Protein AF-A0AAN9JIG4-F1 (afdb_monomer_lite)

Structure (mmCIF, N/CA/C/O backbone):
data_AF-A0AAN9JIG4-F1
#
_entry.id   AF-A0AAN9JIG4-F1
#
loop_
_atom_site.group_PDB
_atom_site.id
_atom_site.type_symbol
_atom_site.label_atom_id
_atom_site.label_alt_id
_atom_site.label_comp_id
_atom_site.label_asym_id
_atom_site.label_entity_id
_atom_site.label_seq_id
_atom_site.pdbx_PDB_ins_code
_atom_site.Cartn_x
_atom_site.Cartn_y
_atom_site.Cartn_z
_atom_site.occupancy
_atom_site.B_iso_or_equiv
_atom_site.auth_seq_id
_atom_site.auth_comp_id
_atom_site.auth_asym_id
_atom_site.auth_atom_id
_atom_site.pdbx_PDB_model_num
ATOM 1 N N . MET A 1 1 ? 39.160 8.123 -51.550 1.00 55.62 1 MET A N 1
ATOM 2 C CA . MET A 1 1 ? 38.112 9.051 -51.059 1.00 55.62 1 MET A CA 1
ATOM 3 C C . MET A 1 1 ? 36.842 8.320 -50.625 1.00 55.62 1 MET A C 1
ATOM 5 O O . MET A 1 1 ? 36.599 8.311 -49.428 1.00 55.62 1 MET A O 1
ATOM 9 N N . VAL A 1 2 ? 36.082 7.662 -51.518 1.00 60.16 2 VAL A N 1
ATOM 10 C CA . VAL A 1 2 ? 34.765 7.042 -51.202 1.00 60.16 2 VAL A CA 1
ATOM 11 C C . VAL A 1 2 ? 34.751 6.191 -49.918 1.00 60.16 2 VAL A C 1
ATOM 13 O O . VAL A 1 2 ? 33.929 6.437 -49.043 1.00 60.16 2 VAL A O 1
ATOM 16 N N . VAL A 1 3 ? 35.704 5.265 -49.747 1.00 62.19 3 VAL A N 1
ATOM 17 C CA . VAL A 1 3 ? 35.798 4.406 -48.543 1.00 62.19 3 VAL A CA 1
ATOM 18 C C . VAL A 1 3 ? 35.916 5.219 -47.245 1.00 62.19 3 VAL A C 1
ATOM 20 O O . VAL A 1 3 ? 35.289 4.887 -46.246 1.00 62.19 3 VAL A O 1
ATOM 23 N N . TRP A 1 4 ? 36.673 6.320 -47.258 1.00 56.00 4 TRP A N 1
ATOM 24 C CA . TRP A 1 4 ? 36.853 7.177 -46.081 1.00 56.00 4 TRP A CA 1
ATOM 25 C C . TRP A 1 4 ? 35.569 7.950 -45.754 1.00 56.00 4 TRP A C 1
ATOM 27 O O . TRP A 1 4 ? 35.191 8.056 -44.592 1.00 56.00 4 TRP A O 1
ATOM 37 N N . SER A 1 5 ? 34.839 8.393 -46.785 1.00 57.97 5 SER A N 1
ATOM 38 C CA . SER A 1 5 ? 33.501 8.974 -46.627 1.00 57.97 5 SER A CA 1
ATOM 39 C C . SER A 1 5 ? 32.514 7.966 -46.027 1.00 57.97 5 SER A C 1
ATOM 41 O O . SER A 1 5 ? 31.813 8.322 -45.088 1.00 57.97 5 SER A O 1
ATOM 43 N N . MET A 1 6 ? 32.514 6.704 -46.476 1.00 66.19 6 MET A N 1
ATOM 44 C CA . MET A 1 6 ? 31.672 5.646 -45.897 1.00 66.19 6 MET A CA 1
ATOM 45 C C . MET A 1 6 ? 32.004 5.352 -44.428 1.00 66.19 6 MET A C 1
ATOM 47 O O . MET A 1 6 ? 31.087 5.223 -43.621 1.00 66.19 6 MET A O 1
ATOM 51 N N . VAL A 1 7 ? 33.288 5.295 -44.051 1.00 72.00 7 VAL A N 1
ATOM 52 C CA . VAL A 1 7 ? 33.700 5.091 -42.648 1.00 72.00 7 VAL A CA 1
ATOM 53 C C . VAL A 1 7 ? 33.272 6.270 -41.770 1.00 72.00 7 VAL A C 1
ATOM 55 O O . VAL A 1 7 ? 32.680 6.052 -40.716 1.00 72.00 7 VAL A O 1
ATOM 58 N N . VAL A 1 8 ? 33.488 7.512 -42.216 1.00 73.31 8 VAL A N 1
ATOM 59 C CA . VAL A 1 8 ? 33.047 8.710 -41.481 1.00 73.31 8 VAL A CA 1
ATOM 60 C C . VAL A 1 8 ? 31.520 8.764 -41.375 1.00 73.31 8 VAL A C 1
ATOM 62 O O . VAL A 1 8 ? 30.999 9.038 -40.298 1.00 73.31 8 VAL A O 1
ATOM 65 N N . TRP A 1 9 ? 30.784 8.440 -42.442 1.00 63.25 9 TRP A N 1
ATOM 66 C CA . TRP A 1 9 ? 29.319 8.403 -42.414 1.00 63.25 9 TRP A CA 1
ATOM 67 C C . TRP A 1 9 ? 28.807 7.312 -41.466 1.00 63.25 9 TRP A C 1
ATOM 69 O O . TRP A 1 9 ? 27.922 7.574 -40.658 1.00 63.25 9 TRP A O 1
ATOM 79 N N . SER A 1 10 ? 29.431 6.128 -41.465 1.00 58.00 10 SER A N 1
ATOM 80 C CA . SER A 1 10 ? 29.138 5.063 -40.500 1.00 58.00 10 SER A CA 1
ATOM 81 C C . SER A 1 10 ? 29.430 5.492 -39.059 1.00 58.00 10 SER A C 1
ATOM 83 O O . SER A 1 10 ? 28.639 5.181 -38.175 1.00 58.00 10 SER A O 1
ATOM 85 N N . MET A 1 11 ? 30.522 6.220 -38.801 1.00 64.25 11 MET A N 1
ATOM 86 C CA . MET A 1 11 ? 30.838 6.752 -37.469 1.00 64.25 11 MET A CA 1
ATOM 87 C C . MET A 1 11 ? 29.851 7.838 -37.023 1.00 64.25 11 MET A C 1
ATOM 89 O O . MET A 1 11 ? 29.454 7.850 -35.861 1.00 64.25 11 MET A O 1
ATOM 93 N N . VAL A 1 12 ? 29.405 8.715 -37.928 1.00 63.88 12 VAL A N 1
ATOM 94 C CA . VAL A 1 12 ? 28.392 9.743 -37.631 1.00 63.88 12 VAL A CA 1
ATOM 95 C C . VAL A 1 12 ? 27.021 9.110 -37.382 1.00 63.88 12 VAL A C 1
ATOM 97 O O . VAL A 1 12 ? 26.368 9.463 -36.405 1.00 63.88 12 VAL A O 1
ATOM 100 N N . VAL A 1 13 ? 26.605 8.132 -38.192 1.00 61.34 13 VAL A N 1
ATOM 101 C CA . VAL A 1 13 ? 25.351 7.386 -37.985 1.00 61.34 13 VAL A CA 1
ATOM 102 C C . VAL A 1 13 ? 25.401 6.582 -36.684 1.00 61.34 13 VAL A C 1
ATOM 104 O O . VAL A 1 13 ? 24.440 6.610 -35.921 1.00 61.34 13 VAL A O 1
ATOM 107 N N . TRP A 1 14 ? 26.521 5.924 -36.369 1.00 50.44 14 TRP A N 1
ATOM 108 C CA . TRP A 1 14 ? 26.685 5.201 -35.104 1.00 50.44 14 TRP A CA 1
ATOM 109 C C . TRP A 1 14 ? 26.688 6.154 -33.901 1.00 50.44 14 TRP A C 1
ATOM 111 O O . TRP A 1 14 ? 26.009 5.887 -32.913 1.00 50.44 14 TRP A O 1
ATOM 121 N N . SER A 1 15 ? 27.342 7.315 -34.020 1.00 50.00 15 SER A N 1
ATOM 122 C CA . SER A 1 15 ? 27.287 8.393 -33.026 1.00 50.00 15 SER A CA 1
ATOM 123 C C . SER A 1 15 ? 25.858 8.906 -32.818 1.00 50.00 15 SER A C 1
ATOM 125 O O . SER A 1 15 ? 25.411 8.996 -31.681 1.00 50.00 15 SER A O 1
ATOM 127 N N . MET A 1 16 ? 25.087 9.150 -33.886 1.00 48.00 16 MET A N 1
ATOM 128 C CA . MET A 1 16 ? 23.681 9.572 -33.790 1.00 48.00 16 MET A CA 1
ATOM 129 C C . MET A 1 16 ? 22.761 8.483 -33.220 1.00 48.00 16 MET A C 1
ATOM 131 O O . MET A 1 16 ? 21.846 8.800 -32.463 1.00 48.00 16 MET A O 1
ATOM 135 N N . LEU A 1 17 ? 23.009 7.204 -33.518 1.00 54.38 17 LEU A N 1
ATOM 136 C CA . LEU A 1 17 ? 22.279 6.086 -32.914 1.00 54.38 17 LEU A CA 1
ATOM 137 C C . LEU A 1 17 ? 22.568 5.990 -31.410 1.00 54.38 17 LEU A C 1
ATOM 139 O O . LEU A 1 17 ? 21.625 5.941 -30.619 1.00 54.38 17 LEU A O 1
ATOM 143 N N . VAL A 1 18 ? 23.836 6.071 -30.998 1.00 53.38 18 VAL A N 1
ATOM 144 C CA . VAL A 1 18 ? 24.227 6.155 -29.580 1.00 53.38 18 VAL A CA 1
ATOM 145 C C . VAL A 1 18 ? 23.618 7.398 -28.919 1.00 53.38 18 VAL A C 1
ATOM 147 O O . VAL A 1 18 ? 23.057 7.297 -27.832 1.00 53.38 18 VAL A O 1
ATOM 150 N N . TRP A 1 19 ? 23.617 8.552 -29.590 1.00 40.47 19 TRP A N 1
ATOM 151 C CA . TRP A 1 19 ? 22.984 9.782 -29.103 1.00 40.47 19 TRP A CA 1
ATOM 152 C C . TRP A 1 19 ? 21.467 9.612 -28.920 1.00 40.47 19 TRP A C 1
ATOM 154 O O . TRP A 1 19 ? 20.915 10.084 -27.929 1.00 40.47 19 TRP A O 1
ATOM 164 N N . SER A 1 20 ? 20.786 8.885 -29.814 1.00 46.66 20 SER A N 1
ATOM 165 C CA . SER A 1 20 ? 19.354 8.579 -29.671 1.00 46.66 20 SER A CA 1
ATOM 166 C C . SER A 1 20 ? 19.069 7.681 -28.458 1.00 46.66 20 SER A C 1
ATOM 168 O O . SER A 1 20 ? 18.155 7.974 -27.686 1.00 46.66 20 SER A O 1
ATOM 170 N N . MET A 1 21 ? 19.913 6.668 -28.216 1.00 50.38 21 MET A N 1
ATOM 171 C CA . MET A 1 21 ? 19.848 5.810 -27.024 1.00 50.38 21 MET A CA 1
ATOM 172 C C . MET A 1 21 ? 20.120 6.595 -25.730 1.00 50.38 21 MET A C 1
ATOM 174 O O . MET A 1 21 ? 19.500 6.330 -24.704 1.00 50.38 21 MET A O 1
ATOM 178 N N . VAL A 1 22 ? 21.011 7.590 -25.776 1.00 48.88 22 VAL A N 1
ATOM 179 C CA . VAL A 1 22 ? 21.379 8.427 -24.622 1.00 48.88 22 VAL A CA 1
ATOM 180 C C . VAL A 1 22 ? 20.333 9.512 -24.312 1.00 48.88 22 VAL A C 1
ATOM 182 O O . VAL A 1 22 ? 20.138 9.842 -23.140 1.00 48.88 22 VAL A O 1
ATOM 185 N N . VAL A 1 23 ? 19.647 10.066 -25.322 1.00 48.84 23 VAL A N 1
ATOM 186 C CA . VAL A 1 23 ? 18.847 11.305 -25.180 1.00 48.84 23 VAL A CA 1
ATOM 187 C C . VAL A 1 23 ? 17.324 11.111 -25.278 1.00 48.84 23 VAL A C 1
ATOM 189 O O . VAL A 1 23 ? 16.590 11.920 -24.705 1.00 48.84 23 VAL A O 1
ATOM 192 N N . GLY A 1 24 ? 16.812 10.054 -25.921 1.00 55.16 24 GLY A N 1
ATOM 193 C CA . GLY A 1 24 ? 15.359 9.850 -26.026 1.00 55.16 24 GLY A CA 1
ATOM 194 C C . GLY A 1 24 ? 14.937 8.489 -26.573 1.00 55.16 24 GLY A C 1
ATOM 195 O O . GLY A 1 24 ? 14.616 8.364 -27.753 1.00 55.16 24 GLY A O 1
ATOM 196 N N . GLY A 1 25 ? 14.880 7.476 -25.706 1.00 60.09 25 GLY A N 1
ATOM 197 C CA . GLY A 1 25 ? 14.483 6.124 -26.098 1.00 60.09 25 GLY A CA 1
ATOM 198 C C . GLY A 1 25 ? 12.966 5.949 -26.213 1.00 60.09 25 GLY A C 1
ATOM 199 O O . GLY A 1 25 ? 12.295 5.825 -25.190 1.00 60.09 25 GLY A O 1
ATOM 200 N N . LEU A 1 26 ? 12.448 5.861 -27.443 1.00 58.03 26 LEU A N 1
ATOM 201 C CA . LEU A 1 26 ? 11.166 5.215 -27.760 1.00 58.03 26 LEU A CA 1
ATOM 202 C C . LEU A 1 26 ? 11.439 3.742 -28.094 1.00 58.03 26 LEU A C 1
ATOM 204 O O . LEU A 1 26 ? 12.151 3.461 -29.057 1.00 58.03 26 LEU A O 1
ATOM 208 N N . VAL A 1 27 ? 10.872 2.803 -27.332 1.00 62.41 27 VAL A N 1
ATOM 209 C CA . VAL A 1 27 ? 11.079 1.361 -27.559 1.00 62.41 27 VAL A CA 1
ATOM 210 C C . VAL A 1 27 ? 9.748 0.613 -27.625 1.00 62.41 27 VAL A C 1
ATOM 212 O O . VAL A 1 27 ? 8.949 0.656 -26.691 1.00 62.41 27 VAL A O 1
ATOM 215 N N . LEU A 1 28 ? 9.544 -0.102 -28.735 1.00 57.88 28 LEU A N 1
ATOM 216 C CA . LEU A 1 28 ? 8.381 -0.941 -29.034 1.00 57.88 28 LEU A CA 1
ATOM 217 C C . LEU A 1 28 ? 8.822 -2.406 -29.156 1.00 57.88 28 LEU A C 1
ATOM 219 O O . LEU A 1 28 ? 9.729 -2.705 -29.933 1.00 57.88 28 LEU A O 1
ATOM 223 N N . GLY A 1 29 ? 8.187 -3.334 -28.434 1.00 56.47 29 GLY A N 1
ATOM 224 C CA . GLY A 1 29 ? 8.494 -4.761 -28.589 1.00 56.47 29 GLY A CA 1
ATOM 225 C C . GLY A 1 29 ? 7.826 -5.703 -27.586 1.00 56.47 29 GLY A C 1
ATOM 226 O O . GLY A 1 29 ? 7.313 -5.298 -26.550 1.00 56.47 29 GLY A O 1
ATOM 227 N N . ALA A 1 30 ? 7.846 -7.010 -27.862 1.00 55.72 30 ALA A N 1
ATOM 228 C CA . ALA A 1 30 ? 7.279 -8.010 -26.946 1.00 55.72 30 ALA A CA 1
ATOM 229 C C . ALA A 1 30 ? 8.099 -8.184 -25.648 1.00 55.72 30 ALA A C 1
ATOM 231 O O . ALA A 1 30 ? 7.560 -8.604 -24.622 1.00 55.72 30 ALA A O 1
ATOM 232 N N . ARG A 1 31 ? 9.401 -7.873 -25.691 1.00 65.75 31 ARG A N 1
ATOM 233 C CA . ARG A 1 31 ? 10.321 -7.848 -24.546 1.00 65.75 31 ARG A CA 1
ATOM 234 C C . ARG A 1 31 ? 11.267 -6.663 -24.721 1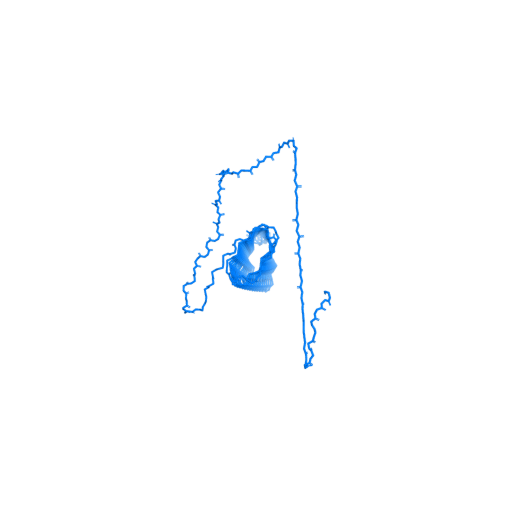.00 65.75 31 ARG A C 1
ATOM 236 O O . ARG A 1 31 ? 11.910 -6.573 -25.763 1.00 65.75 31 ARG A O 1
ATOM 243 N N . CYS A 1 32 ? 11.355 -5.784 -23.729 1.00 63.28 32 CYS A N 1
ATOM 244 C CA . CYS A 1 32 ? 12.143 -4.553 -23.805 1.00 63.28 32 CYS A CA 1
ATOM 245 C C . CYS A 1 32 ? 13.108 -4.448 -22.618 1.00 63.28 32 CYS A C 1
ATOM 247 O O . CYS A 1 32 ? 12.692 -4.599 -21.470 1.00 63.28 32 CYS A O 1
ATOM 249 N N . LEU A 1 33 ? 14.377 -4.158 -22.913 1.00 65.62 33 LEU A N 1
ATOM 250 C CA . LEU A 1 33 ? 15.419 -3.781 -21.958 1.00 65.62 33 LEU A CA 1
ATOM 251 C C . LEU A 1 33 ? 15.884 -2.373 -22.342 1.00 65.62 33 LEU A C 1
ATOM 253 O O . LEU A 1 33 ? 16.323 -2.189 -23.477 1.00 65.62 33 LEU A O 1
ATOM 257 N N . VAL A 1 34 ? 15.768 -1.389 -21.448 1.00 67.06 34 VAL A N 1
ATOM 258 C CA . VAL A 1 34 ? 16.106 0.010 -21.771 1.00 67.06 34 VAL A CA 1
ATOM 259 C C . VAL A 1 34 ? 16.919 0.660 -20.653 1.00 67.06 34 VAL A C 1
ATOM 261 O O . VAL A 1 34 ? 16.564 0.563 -19.478 1.00 67.06 34 VAL A O 1
ATOM 264 N N . LEU A 1 35 ? 18.002 1.327 -21.053 1.00 63.25 35 LEU A N 1
ATOM 265 C CA . LEU A 1 35 ? 18.937 2.084 -20.222 1.00 63.25 35 LEU A CA 1
ATOM 266 C C . LEU A 1 35 ? 19.081 3.487 -20.823 1.00 63.25 35 LEU A C 1
ATOM 268 O O . LEU A 1 35 ? 19.522 3.607 -21.964 1.00 63.25 35 LEU A O 1
ATOM 272 N N . GLY A 1 36 ? 18.717 4.537 -20.085 1.00 65.50 36 GLY A N 1
ATOM 273 C CA . GLY A 1 36 ? 18.809 5.913 -20.588 1.00 65.50 36 GLY A CA 1
ATOM 274 C C . GLY A 1 36 ? 18.246 6.965 -19.631 1.00 65.50 36 GLY A C 1
ATOM 275 O O . GLY A 1 36 ? 17.523 6.651 -18.690 1.00 65.50 36 GLY A O 1
ATOM 276 N N . ALA A 1 37 ? 18.556 8.245 -19.855 1.00 66.62 37 ALA A N 1
ATOM 277 C CA . ALA A 1 37 ? 18.101 9.321 -18.964 1.00 66.62 37 ALA A CA 1
ATOM 278 C C . ALA A 1 37 ? 16.579 9.567 -19.036 1.00 66.62 37 ALA A C 1
ATOM 280 O O . ALA A 1 37 ? 15.963 9.945 -18.035 1.00 66.62 37 ALA A O 1
ATOM 281 N N . ARG A 1 38 ? 15.977 9.345 -20.212 1.00 76.88 38 ARG A N 1
ATOM 282 C CA . ARG A 1 38 ? 14.539 9.475 -20.494 1.00 76.88 38 ARG A CA 1
ATOM 283 C C . ARG A 1 38 ? 14.087 8.300 -21.361 1.00 76.88 38 ARG A C 1
ATOM 285 O O . ARG A 1 38 ? 14.564 8.155 -22.485 1.00 76.88 38 ARG A O 1
ATOM 292 N N . CYS A 1 39 ? 13.178 7.481 -20.836 1.00 74.25 39 CYS A N 1
ATOM 293 C CA . CYS A 1 39 ? 12.721 6.246 -21.475 1.00 74.25 39 CYS A CA 1
ATOM 294 C C . CYS A 1 39 ? 11.194 6.241 -21.630 1.00 74.25 39 CYS A C 1
ATOM 296 O O . CYS A 1 39 ? 10.480 6.425 -20.644 1.00 74.25 39 CYS A O 1
ATOM 298 N N . LEU A 1 40 ? 10.701 5.968 -22.842 1.00 76.94 40 LEU A N 1
ATOM 299 C CA . LEU A 1 40 ? 9.296 5.680 -23.127 1.00 76.94 40 LEU A CA 1
ATOM 300 C C . LEU A 1 40 ? 9.189 4.301 -23.788 1.00 76.94 40 LEU A C 1
ATOM 302 O O . LEU A 1 40 ? 9.691 4.078 -24.891 1.00 76.94 40 LEU A O 1
ATOM 306 N N . VAL A 1 41 ? 8.569 3.354 -23.087 1.00 76.94 41 VAL A N 1
ATOM 307 C CA . VAL A 1 41 ? 8.634 1.926 -23.432 1.00 76.94 41 VAL A CA 1
ATOM 308 C C . VAL A 1 41 ? 7.234 1.331 -23.487 1.00 76.94 41 VAL A C 1
ATOM 310 O O . VAL A 1 41 ? 6.475 1.451 -22.526 1.00 76.94 41 VAL A O 1
ATOM 313 N N . LEU A 1 42 ? 6.904 0.673 -24.599 1.00 74.94 42 LEU A N 1
ATOM 314 C CA . LEU A 1 42 ? 5.606 0.041 -24.820 1.00 74.94 42 LEU A CA 1
ATOM 315 C C . LEU A 1 42 ? 5.802 -1.414 -25.266 1.00 74.94 42 LEU A C 1
ATOM 317 O O . LEU A 1 42 ? 6.299 -1.686 -26.362 1.00 74.94 42 LEU A O 1
ATOM 321 N N . GLY A 1 43 ? 5.427 -2.362 -24.403 1.00 74.12 43 GLY A N 1
ATOM 322 C CA . GLY A 1 43 ? 5.729 -3.773 -24.631 1.00 74.12 43 GLY A CA 1
ATOM 323 C C . GLY A 1 43 ? 5.121 -4.752 -23.629 1.00 74.12 43 GLY A C 1
ATOM 324 O O . GLY A 1 43 ? 4.706 -4.384 -22.540 1.00 74.12 43 GLY A O 1
ATOM 325 N N . ALA A 1 44 ? 5.053 -6.039 -23.979 1.00 78.06 44 ALA A N 1
ATOM 326 C CA . ALA A 1 44 ? 4.394 -7.032 -23.119 1.00 78.06 44 ALA A CA 1
ATOM 327 C C . ALA A 1 44 ? 5.186 -7.347 -21.832 1.00 78.06 44 ALA A C 1
ATOM 329 O O . ALA A 1 44 ? 4.581 -7.649 -20.799 1.00 78.06 44 ALA A O 1
ATOM 330 N N . ARG A 1 45 ? 6.524 -7.271 -21.881 1.00 82.44 45 ARG A N 1
ATOM 331 C CA . ARG A 1 45 ? 7.424 -7.394 -20.723 1.00 82.44 45 ARG A CA 1
ATOM 332 C C . ARG A 1 45 ? 8.527 -6.339 -20.802 1.00 82.44 45 ARG A C 1
ATOM 334 O O . ARG A 1 45 ? 9.341 -6.387 -21.723 1.00 82.44 45 ARG A O 1
ATOM 341 N N . CYS A 1 46 ? 8.572 -5.427 -19.839 1.00 78.56 46 CYS A N 1
ATOM 342 C CA . CYS A 1 46 ? 9.462 -4.267 -19.853 1.00 78.56 46 CYS A CA 1
ATOM 343 C C . CYS A 1 46 ? 10.354 -4.250 -18.607 1.00 78.56 46 CYS A C 1
ATOM 345 O O . CYS A 1 46 ? 9.841 -4.267 -17.489 1.00 78.56 46 CYS A O 1
ATOM 347 N N . LEU A 1 47 ? 11.673 -4.168 -18.804 1.00 82.56 47 LEU A N 1
ATOM 348 C CA . LEU A 1 47 ? 12.643 -3.815 -17.768 1.00 82.56 47 LEU A CA 1
ATOM 349 C C . LEU A 1 47 ? 13.318 -2.498 -18.160 1.00 82.56 47 LEU A C 1
ATOM 351 O O . LEU A 1 47 ? 13.940 -2.403 -19.220 1.00 82.56 47 LEU A O 1
ATOM 355 N N . VAL A 1 48 ? 13.161 -1.475 -17.321 1.00 81.94 48 VAL A N 1
ATOM 356 C CA . VAL A 1 48 ? 13.552 -0.095 -17.645 1.00 81.94 48 VAL A CA 1
ATOM 357 C C . VAL A 1 48 ? 14.334 0.513 -16.486 1.00 81.94 48 VAL A C 1
ATOM 359 O O . VAL A 1 48 ? 13.871 0.484 -15.346 1.00 81.94 48 VAL A O 1
ATOM 362 N N . LEU A 1 49 ? 15.507 1.075 -16.786 1.00 82.12 49 LEU A N 1
ATOM 363 C CA . LEU A 1 49 ? 16.374 1.742 -15.819 1.00 82.12 49 LEU A CA 1
ATOM 364 C C . LEU A 1 49 ? 16.754 3.136 -16.339 1.00 82.12 49 LEU A C 1
ATOM 366 O O . LEU A 1 49 ? 17.455 3.266 -17.343 1.00 82.12 49 LEU A O 1
ATOM 370 N N . GLY A 1 50 ? 16.282 4.186 -15.664 1.00 80.75 50 GLY A N 1
ATOM 371 C CA . GLY A 1 50 ? 16.457 5.560 -16.137 1.00 80.75 50 GLY A CA 1
ATOM 372 C C . GLY A 1 50 ? 15.951 6.631 -15.176 1.00 80.75 50 GLY A C 1
ATOM 373 O O . GLY A 1 50 ? 15.153 6.358 -14.290 1.00 80.75 50 GLY A O 1
ATOM 374 N N . ALA A 1 51 ? 16.410 7.876 -15.327 1.00 83.44 51 ALA A N 1
ATOM 375 C CA . ALA A 1 51 ? 16.017 8.955 -14.411 1.00 83.44 51 ALA A CA 1
ATOM 376 C C . ALA A 1 51 ? 14.523 9.317 -14.533 1.00 83.44 51 ALA A C 1
ATOM 378 O O . ALA A 1 51 ? 13.876 9.571 -13.516 1.00 83.44 51 ALA A O 1
ATOM 379 N N . TRP A 1 52 ? 13.987 9.293 -15.757 1.00 85.62 52 TRP A N 1
ATOM 380 C CA . TRP A 1 52 ? 12.571 9.497 -16.071 1.00 85.62 52 TRP A CA 1
ATOM 381 C C . TRP A 1 52 ? 12.056 8.346 -16.942 1.00 85.62 52 TRP A C 1
ATOM 383 O O . TRP A 1 52 ? 12.540 8.153 -18.061 1.00 85.62 52 TRP A O 1
ATOM 393 N N . CYS A 1 53 ? 11.065 7.608 -16.447 1.00 83.75 53 CYS A N 1
ATOM 394 C CA . CYS A 1 53 ? 10.541 6.401 -17.085 1.00 83.75 53 CYS A CA 1
ATOM 395 C C . CYS A 1 53 ? 9.021 6.485 -17.265 1.00 83.75 53 CYS A C 1
ATOM 397 O O . CYS A 1 53 ? 8.291 6.596 -16.280 1.00 83.75 53 CYS A O 1
ATOM 399 N N . LEU A 1 54 ? 8.544 6.363 -18.507 1.00 87.19 54 LEU A N 1
ATOM 400 C CA . LEU A 1 54 ? 7.139 6.116 -18.838 1.00 87.19 54 LEU A CA 1
ATOM 401 C C . LEU A 1 54 ? 7.022 4.721 -19.455 1.00 87.19 54 LEU A C 1
ATOM 403 O O . LEU A 1 54 ? 7.632 4.445 -20.489 1.00 87.19 54 LEU A O 1
ATOM 407 N N . VAL A 1 55 ? 6.264 3.828 -18.818 1.00 85.62 55 VAL A N 1
ATOM 408 C CA . VAL A 1 55 ? 6.202 2.414 -19.216 1.00 85.62 55 VAL A CA 1
ATOM 409 C C . VAL A 1 55 ? 4.759 1.930 -19.325 1.00 85.62 55 VAL A C 1
ATOM 411 O O . VAL A 1 55 ? 3.989 2.023 -18.370 1.00 85.62 55 VAL A O 1
ATOM 414 N N . LEU A 1 56 ? 4.418 1.376 -20.489 1.00 86.06 56 LEU A N 1
ATOM 415 C CA . LEU A 1 56 ? 3.148 0.720 -20.794 1.00 86.06 56 LEU A CA 1
ATOM 416 C C . LEU A 1 56 ? 3.401 -0.762 -21.094 1.00 86.06 56 LEU A C 1
ATOM 418 O O . LEU A 1 56 ? 4.135 -1.087 -22.029 1.00 86.06 56 LEU A O 1
ATOM 422 N N . GLY A 1 57 ? 2.798 -1.674 -20.332 1.00 84.31 57 GLY A N 1
ATOM 423 C CA . GLY A 1 57 ? 3.013 -3.103 -20.566 1.00 84.31 57 GLY A CA 1
ATOM 424 C C . GLY A 1 57 ? 2.239 -4.054 -19.667 1.00 84.31 57 GLY A C 1
ATOM 425 O O . GLY A 1 57 ? 1.656 -3.650 -18.674 1.00 84.31 57 GLY A O 1
ATOM 426 N N . ALA A 1 58 ? 2.211 -5.347 -19.994 1.00 87.38 58 ALA A N 1
ATOM 427 C CA . ALA A 1 58 ? 1.520 -6.325 -19.145 1.00 87.38 58 ALA A CA 1
ATOM 428 C C . ALA A 1 58 ? 2.321 -6.649 -17.868 1.00 87.38 58 ALA A C 1
ATOM 430 O O . ALA A 1 58 ? 1.727 -6.838 -16.808 1.00 87.38 58 ALA A O 1
ATOM 431 N N . TRP A 1 59 ? 3.654 -6.681 -17.974 1.00 89.25 59 TRP A N 1
ATOM 432 C CA . TRP A 1 59 ? 4.588 -6.896 -16.867 1.00 89.25 59 TRP A CA 1
ATOM 433 C C . TRP A 1 59 ? 5.703 -5.849 -16.918 1.00 89.25 59 TRP A C 1
ATOM 435 O O . TRP A 1 59 ? 6.476 -5.821 -17.879 1.00 89.25 59 TRP A O 1
ATOM 445 N N . CYS A 1 60 ? 5.802 -5.016 -15.886 1.00 86.56 60 CYS A N 1
ATOM 446 C CA . CYS A 1 60 ? 6.705 -3.868 -15.842 1.00 86.56 60 CYS A CA 1
ATOM 447 C C . CYS A 1 60 ? 7.592 -3.919 -14.593 1.00 86.56 60 CYS A C 1
ATOM 449 O O . CYS A 1 60 ? 7.078 -3.905 -13.475 1.00 86.56 60 CYS A O 1
ATOM 451 N N . LEU A 1 61 ? 8.915 -3.927 -14.783 1.00 90.50 61 LEU A N 1
ATOM 452 C CA . LEU A 1 61 ? 9.907 -3.692 -13.732 1.00 90.50 61 LEU A CA 1
ATOM 453 C C . LEU A 1 61 ? 10.645 -2.388 -14.042 1.00 90.50 61 LEU A C 1
ATOM 455 O O . LEU A 1 61 ? 11.285 -2.269 -15.089 1.00 90.50 61 LEU A O 1
ATOM 459 N N . VAL A 1 62 ? 10.536 -1.402 -13.151 1.00 88.81 62 VAL A N 1
ATOM 460 C CA . VAL A 1 62 ? 11.029 -0.040 -13.406 1.00 88.81 62 VAL A CA 1
ATOM 461 C C . VAL A 1 62 ? 11.864 0.473 -12.236 1.00 88.81 62 VAL A C 1
ATOM 463 O O . VAL A 1 62 ? 11.420 0.458 -11.089 1.00 88.81 62 VAL A O 1
ATOM 466 N N . LEU A 1 63 ? 13.069 0.946 -12.554 1.00 88.94 63 LEU A N 1
ATOM 467 C CA . LEU A 1 63 ? 14.031 1.557 -11.638 1.00 88.94 63 LEU A CA 1
ATOM 468 C C . LEU A 1 63 ? 14.323 2.987 -12.105 1.00 88.94 63 LEU A C 1
ATOM 470 O O . LEU A 1 63 ? 14.900 3.177 -13.177 1.00 88.94 63 LEU A O 1
ATOM 474 N N . GLY A 1 64 ? 13.938 4.000 -11.328 1.00 87.38 64 GLY A N 1
ATOM 475 C CA . GLY A 1 64 ? 14.131 5.388 -11.755 1.00 87.38 64 GLY A CA 1
ATOM 476 C C . GLY A 1 64 ? 13.771 6.451 -10.730 1.00 87.38 64 GLY A C 1
ATOM 477 O O . GLY A 1 64 ? 13.083 6.178 -9.759 1.00 87.38 64 GLY A O 1
ATOM 478 N N . ALA A 1 65 ? 14.235 7.688 -10.917 1.00 88.94 65 ALA A N 1
ATOM 479 C CA . ALA A 1 65 ? 13.906 8.771 -9.983 1.00 88.94 65 ALA A CA 1
ATOM 480 C C . ALA A 1 65 ? 12.425 9.181 -10.093 1.00 88.94 65 ALA A C 1
ATOM 482 O O . ALA A 1 65 ? 11.777 9.405 -9.071 1.00 88.94 65 ALA A O 1
ATOM 483 N N . TRP A 1 66 ? 11.903 9.222 -11.322 1.00 91.44 66 TRP A N 1
ATOM 484 C CA . TRP A 1 66 ? 10.512 9.529 -11.650 1.00 91.44 66 TRP A CA 1
ATOM 485 C C . TRP A 1 66 ? 9.934 8.445 -12.563 1.00 91.44 66 TRP A C 1
ATOM 487 O O . TRP A 1 66 ? 10.392 8.266 -13.694 1.00 91.44 66 TRP A O 1
ATOM 497 N N . CYS A 1 67 ? 8.916 7.734 -12.080 1.00 89.88 67 CYS A N 1
ATOM 498 C CA . CYS A 1 67 ? 8.334 6.572 -12.747 1.00 89.88 67 CYS A CA 1
ATOM 499 C C . CYS A 1 67 ? 6.820 6.741 -12.929 1.00 89.88 67 CYS A C 1
ATOM 501 O O . CYS A 1 67 ? 6.092 6.859 -11.944 1.00 89.88 67 CYS A O 1
ATOM 503 N N . LEU A 1 68 ? 6.344 6.685 -14.176 1.00 92.88 68 LEU A N 1
ATOM 504 C CA . LEU A 1 68 ? 4.928 6.538 -14.519 1.00 92.88 68 LEU A CA 1
ATOM 505 C C . LEU A 1 68 ? 4.726 5.183 -15.199 1.00 92.88 68 LEU A C 1
ATOM 507 O O . LEU A 1 68 ? 5.296 4.925 -16.261 1.00 92.88 68 LEU A O 1
ATOM 511 N N . VAL A 1 69 ? 3.934 4.306 -14.582 1.00 91.88 69 VAL A N 1
ATOM 512 C CA . VAL A 1 69 ? 3.794 2.910 -15.019 1.00 91.88 69 VAL A CA 1
ATOM 513 C C . VAL A 1 69 ? 2.325 2.513 -15.128 1.00 91.88 69 VAL A C 1
ATOM 515 O O . VAL A 1 69 ? 1.561 2.636 -14.173 1.00 91.88 69 VAL A O 1
ATOM 518 N N . LEU A 1 70 ? 1.952 2.004 -16.300 1.00 92.06 70 LEU A N 1
ATOM 519 C CA . LEU A 1 70 ? 0.639 1.455 -16.626 1.00 92.06 70 LEU A CA 1
ATOM 520 C C . LEU A 1 70 ? 0.797 -0.019 -17.006 1.00 92.06 70 LEU A C 1
ATOM 522 O O . LEU A 1 70 ? 1.428 -0.331 -18.020 1.00 92.06 70 LEU A O 1
ATOM 526 N N . GLY A 1 71 ? 0.227 -0.932 -16.218 1.00 89.69 71 GLY A N 1
ATOM 527 C CA . GLY A 1 71 ? 0.347 -2.356 -16.517 1.00 89.69 71 GLY A CA 1
ATOM 528 C C . GLY A 1 71 ? -0.359 -3.317 -15.576 1.00 89.69 71 GLY A C 1
ATOM 529 O O . GLY A 1 71 ? -0.704 -2.967 -14.459 1.00 89.69 71 GLY A O 1
ATOM 530 N N . ALA A 1 72 ? -0.591 -4.556 -16.014 1.00 91.44 72 ALA A N 1
ATOM 531 C CA . ALA A 1 72 ? -1.307 -5.535 -15.190 1.00 91.44 72 ALA A CA 1
ATOM 532 C C . ALA A 1 72 ? -0.510 -5.925 -13.929 1.00 91.44 72 ALA A C 1
ATOM 534 O O . ALA A 1 72 ? -1.093 -6.014 -12.849 1.00 91.44 72 ALA A O 1
ATOM 535 N N . TRP A 1 73 ? 0.806 -6.103 -14.068 1.00 93.69 73 TRP A N 1
ATOM 536 C CA . TRP A 1 73 ? 1.740 -6.409 -12.983 1.00 93.69 73 TRP A CA 1
ATOM 537 C C . TRP A 1 73 ? 2.905 -5.416 -12.991 1.00 93.69 73 TRP A C 1
ATOM 539 O O . TRP A 1 73 ? 3.691 -5.381 -13.942 1.00 93.69 73 TRP A O 1
ATOM 549 N N . CYS A 1 74 ? 3.027 -4.626 -11.926 1.00 92.00 74 CYS A N 1
ATOM 550 C CA . CYS A 1 74 ? 3.973 -3.517 -11.827 1.00 92.00 74 CYS A CA 1
ATOM 551 C C . CYS A 1 74 ? 4.846 -3.644 -10.573 1.00 92.00 74 CYS A C 1
ATOM 553 O O . CYS A 1 74 ? 4.328 -3.628 -9.456 1.00 92.00 74 CYS A O 1
ATOM 555 N N . LEU A 1 75 ? 6.167 -3.709 -10.757 1.00 94.81 75 LEU A N 1
ATOM 556 C CA . LEU A 1 75 ? 7.165 -3.547 -9.697 1.00 94.81 75 LEU A CA 1
ATOM 557 C C . LEU A 1 75 ? 7.962 -2.270 -9.970 1.00 94.81 75 LEU A C 1
ATOM 559 O O . LEU A 1 75 ? 8.627 -2.157 -11.002 1.00 94.81 75 LEU A O 1
ATOM 563 N N . VAL A 1 76 ? 7.883 -1.301 -9.058 1.00 93.44 76 VAL A N 1
ATOM 564 C CA . VAL A 1 76 ? 8.452 0.038 -9.260 1.00 93.44 76 VAL A CA 1
ATOM 565 C C . VAL A 1 76 ? 9.280 0.463 -8.052 1.00 93.44 76 VAL A C 1
ATOM 567 O O . VAL A 1 76 ? 8.805 0.438 -6.918 1.00 93.44 76 VAL A O 1
ATOM 570 N N . LEU A 1 77 ? 10.521 0.870 -8.316 1.00 93.81 77 LEU A N 1
ATOM 571 C CA . LEU A 1 77 ? 11.469 1.408 -7.345 1.00 93.81 77 LEU A CA 1
ATOM 572 C C . LEU A 1 77 ? 11.889 2.812 -7.789 1.00 93.81 77 LEU A C 1
ATOM 574 O O . LEU A 1 77 ? 12.529 2.962 -8.834 1.00 93.81 77 LEU A O 1
ATOM 578 N N . GLY A 1 78 ? 11.537 3.838 -7.012 1.00 91.19 78 GLY A N 1
ATOM 579 C CA . GLY A 1 78 ? 11.835 5.215 -7.396 1.00 91.19 78 GLY A CA 1
ATOM 580 C C . GLY A 1 78 ? 11.435 6.299 -6.406 1.00 91.19 78 GLY A C 1
ATOM 581 O O . GLY A 1 78 ? 10.584 6.089 -5.554 1.00 91.19 78 GLY A O 1
ATOM 582 N N . ALA A 1 79 ? 12.034 7.488 -6.505 1.00 92.12 79 ALA A N 1
ATOM 583 C CA . ALA A 1 79 ? 11.741 8.578 -5.568 1.00 92.12 79 ALA A CA 1
ATOM 584 C C . ALA A 1 79 ? 10.287 9.073 -5.692 1.00 92.12 79 ALA A C 1
ATOM 586 O O . ALA A 1 79 ? 9.633 9.291 -4.672 1.00 92.12 79 ALA A O 1
ATOM 587 N N . TRP A 1 80 ? 9.785 9.183 -6.924 1.00 94.94 80 TRP A N 1
ATOM 588 C CA . TRP A 1 80 ? 8.411 9.557 -7.255 1.00 94.94 80 TRP A CA 1
ATOM 589 C C . TRP A 1 80 ? 7.793 8.511 -8.185 1.00 94.94 80 TRP A C 1
ATOM 591 O O . TRP A 1 80 ? 8.260 8.319 -9.309 1.00 94.94 80 TRP A O 1
ATOM 601 N N . CYS A 1 81 ? 6.739 7.841 -7.722 1.00 93.38 81 CYS A N 1
ATOM 602 C CA . CYS A 1 81 ? 6.096 6.737 -8.431 1.00 93.38 81 CYS A CA 1
ATOM 603 C C . CYS A 1 81 ? 4.593 6.988 -8.613 1.00 93.38 81 CYS A C 1
ATOM 605 O O . CYS A 1 81 ? 3.867 7.119 -7.628 1.00 93.38 81 CYS A O 1
ATOM 607 N N . LEU A 1 82 ? 4.121 6.984 -9.863 1.00 95.81 82 LEU A N 1
ATOM 608 C CA . LEU A 1 82 ? 2.702 6.909 -10.219 1.00 95.81 82 LEU A CA 1
ATOM 609 C C . LEU A 1 82 ? 2.447 5.576 -10.925 1.00 95.81 82 LEU A C 1
ATOM 611 O O . LEU A 1 82 ? 3.017 5.314 -11.986 1.00 95.81 82 LEU A O 1
ATOM 615 N N . VAL A 1 83 ? 1.607 4.725 -10.334 1.00 94.81 83 VAL A N 1
ATOM 616 C CA . VAL A 1 83 ? 1.403 3.346 -10.801 1.00 94.81 83 VAL A CA 1
ATOM 617 C C . VAL A 1 83 ? -0.083 3.018 -10.915 1.00 94.81 83 VAL A C 1
ATOM 619 O O . VAL A 1 83 ? -0.838 3.159 -9.955 1.00 94.81 83 VAL A O 1
ATOM 622 N N . LEU A 1 84 ? -0.484 2.548 -12.094 1.00 95.19 84 LEU A N 1
ATOM 623 C CA . LEU A 1 84 ? -1.826 2.069 -12.417 1.00 95.19 84 LEU A CA 1
ATOM 624 C C . LEU A 1 84 ? -1.742 0.607 -12.869 1.00 95.19 84 LEU A C 1
ATOM 626 O O . LEU A 1 84 ? -1.086 0.311 -13.871 1.00 95.19 84 LEU A O 1
ATOM 630 N N . GLY A 1 85 ? -2.402 -0.306 -12.154 1.00 92.06 85 GLY A N 1
ATOM 631 C CA . GLY A 1 85 ? -2.328 -1.730 -12.482 1.00 92.06 85 GLY A CA 1
ATOM 632 C C . GLY A 1 85 ? -3.259 -2.654 -11.713 1.00 92.06 85 GLY A C 1
ATOM 633 O O . GLY A 1 85 ? -4.013 -2.214 -10.858 1.00 92.06 85 GLY A O 1
ATOM 634 N N . ALA A 1 86 ? -3.242 -3.955 -12.012 1.00 93.38 86 ALA A N 1
ATOM 635 C CA . ALA A 1 86 ? -4.020 -4.925 -11.234 1.00 93.38 86 ALA A CA 1
ATOM 636 C C . ALA A 1 86 ? -3.268 -5.337 -9.957 1.00 93.38 86 ALA A C 1
ATOM 638 O O . ALA A 1 86 ? -3.868 -5.388 -8.884 1.00 93.38 86 ALA A O 1
ATOM 639 N N . TRP A 1 87 ? -1.959 -5.568 -10.081 1.00 95.56 87 TRP A N 1
ATOM 640 C CA . TRP A 1 87 ? -1.043 -5.920 -8.998 1.00 95.56 87 TRP A CA 1
ATOM 641 C C . TRP A 1 87 ? 0.149 -4.960 -8.991 1.00 95.56 87 TRP A C 1
ATOM 643 O O . TRP A 1 87 ? 0.925 -4.917 -9.949 1.00 95.56 87 TRP A O 1
ATOM 653 N N . CYS A 1 88 ? 0.297 -4.200 -7.907 1.00 93.75 88 CYS A N 1
ATOM 654 C CA . CYS A 1 88 ? 1.265 -3.114 -7.789 1.00 93.75 88 CYS A CA 1
ATOM 655 C C . CYS A 1 88 ? 2.137 -3.293 -6.538 1.00 93.75 88 CYS A C 1
ATOM 657 O O . CYS A 1 88 ? 1.624 -3.251 -5.420 1.00 93.75 88 CYS A O 1
ATOM 659 N N . LEU A 1 89 ? 3.452 -3.437 -6.723 1.00 96.31 89 LEU A N 1
ATOM 660 C CA . LEU A 1 89 ? 4.459 -3.368 -5.661 1.00 96.31 89 LEU A CA 1
ATOM 661 C C . LEU A 1 89 ? 5.312 -2.117 -5.885 1.00 96.31 89 LEU A C 1
ATOM 663 O O . LEU A 1 89 ? 5.993 -2.003 -6.906 1.00 96.31 89 LEU A O 1
ATOM 667 N N . VAL A 1 90 ? 5.258 -1.169 -4.948 1.00 95.31 90 VAL A N 1
ATOM 668 C CA . VAL A 1 90 ? 5.883 0.151 -5.104 1.00 95.31 90 VAL A CA 1
ATOM 669 C C . VAL A 1 90 ? 6.728 0.509 -3.883 1.00 95.31 90 VAL A C 1
ATOM 671 O O . VAL A 1 90 ? 6.260 0.443 -2.747 1.00 95.31 90 VAL A O 1
ATOM 674 N N . LEU A 1 91 ? 7.975 0.903 -4.137 1.00 95.75 91 LEU A N 1
ATOM 675 C CA . LEU A 1 91 ? 8.954 1.350 -3.149 1.00 95.75 91 LEU A CA 1
ATOM 676 C C . LEU A 1 91 ? 9.452 2.748 -3.534 1.00 95.75 91 LEU A C 1
ATOM 678 O O . LEU A 1 91 ? 10.132 2.898 -4.552 1.00 95.75 91 LEU A O 1
ATOM 682 N N . GLY A 1 92 ? 9.136 3.767 -2.732 1.00 92.69 92 GLY A N 1
ATOM 683 C CA . GLY A 1 92 ? 9.478 5.144 -3.091 1.00 92.69 92 GLY A CA 1
ATOM 684 C C . GLY A 1 92 ? 9.180 6.212 -2.048 1.00 92.69 92 GLY A C 1
ATOM 685 O O . GLY A 1 92 ? 8.401 5.998 -1.132 1.00 92.69 92 GLY A O 1
ATOM 686 N N . ALA A 1 93 ? 9.785 7.396 -2.170 1.00 93.81 93 ALA A N 1
ATOM 687 C CA . ALA A 1 93 ? 9.541 8.480 -1.210 1.00 93.81 93 ALA A CA 1
ATOM 688 C C . ALA A 1 93 ? 8.107 9.031 -1.324 1.00 93.81 93 ALA A C 1
ATOM 690 O O . ALA A 1 93 ? 7.458 9.252 -0.302 1.00 93.81 93 ALA A O 1
ATOM 691 N N . TRP A 1 94 ? 7.615 9.183 -2.555 1.00 95.94 94 TRP A N 1
ATOM 692 C CA . TRP A 1 94 ? 6.260 9.621 -2.886 1.00 95.94 94 TRP A CA 1
ATOM 693 C C . TRP A 1 94 ? 5.606 8.618 -3.839 1.00 95.94 94 TRP A C 1
ATOM 695 O O . TRP A 1 94 ? 6.081 8.417 -4.959 1.00 95.94 94 TRP A O 1
ATOM 705 N N . CYS A 1 95 ? 4.515 7.991 -3.399 1.00 94.25 95 CYS A N 1
ATOM 706 C CA . CYS A 1 95 ? 3.831 6.927 -4.130 1.00 94.25 95 CYS A CA 1
ATOM 707 C C . CYS A 1 95 ? 2.343 7.251 -4.317 1.00 94.25 95 CYS A C 1
ATOM 709 O O . CYS A 1 95 ? 1.618 7.402 -3.334 1.00 94.25 95 CYS A O 1
ATOM 711 N N . LEU A 1 96 ? 1.878 7.290 -5.569 1.00 96.69 96 LEU A N 1
ATOM 712 C CA . LEU A 1 96 ? 0.459 7.288 -5.931 1.00 96.69 96 LEU A CA 1
ATOM 713 C C . LEU A 1 96 ? 0.146 5.984 -6.665 1.00 96.69 96 LEU A C 1
ATOM 715 O O . LEU A 1 96 ? 0.700 5.723 -7.735 1.00 96.69 96 LEU A O 1
ATOM 719 N N . VAL A 1 97 ? -0.726 5.155 -6.088 1.00 95.81 97 VAL A N 1
ATOM 720 C CA . VAL A 1 97 ? -0.984 3.795 -6.580 1.00 95.81 97 VAL A CA 1
ATOM 721 C C . VAL A 1 97 ? -2.481 3.526 -6.701 1.00 95.81 97 VAL A C 1
ATOM 723 O O . VAL A 1 97 ? -3.232 3.667 -5.738 1.00 95.81 97 VAL A O 1
ATOM 726 N N . LEU A 1 98 ? -2.896 3.100 -7.891 1.00 96.19 98 LEU A N 1
ATOM 727 C CA . LEU A 1 98 ? -4.251 2.674 -8.230 1.00 96.19 98 LEU A CA 1
ATOM 728 C C . LEU A 1 98 ? -4.216 1.212 -8.688 1.00 96.19 98 LEU A C 1
ATOM 730 O O . LEU A 1 98 ? -3.535 0.896 -9.667 1.00 96.19 98 LEU A O 1
ATOM 734 N N . GLY A 1 99 ? -4.956 0.326 -8.018 1.00 93.19 99 GLY A N 1
ATOM 735 C CA . GLY A 1 99 ? -5.041 -1.069 -8.450 1.00 93.19 99 GLY A CA 1
ATOM 736 C C . GLY A 1 99 ? -5.922 -1.996 -7.625 1.00 93.19 99 GLY A C 1
ATOM 737 O O . GLY A 1 99 ? -6.576 -1.573 -6.683 1.00 93.19 99 GLY A O 1
ATOM 738 N N . ALA A 1 100 ? -5.988 -3.279 -7.987 1.00 94.38 100 ALA A N 1
ATOM 739 C CA . ALA A 1 100 ? -6.783 -4.250 -7.228 1.00 94.38 100 ALA A CA 1
ATOM 740 C C . ALA A 1 100 ? -6.036 -4.733 -5.972 1.00 94.38 100 ALA A C 1
ATOM 742 O O . ALA A 1 100 ? -6.637 -4.820 -4.900 1.00 94.38 100 ALA A O 1
ATOM 743 N N . TRP A 1 101 ? -4.734 -4.993 -6.108 1.00 96.19 101 TRP A N 1
ATOM 744 C CA . TRP A 1 101 ? -3.831 -5.424 -5.042 1.00 96.19 101 TRP A CA 1
ATOM 745 C C . TRP A 1 101 ? -2.602 -4.512 -4.999 1.00 96.19 101 TRP A C 1
ATOM 747 O O . TRP A 1 101 ? -1.818 -4.472 -5.949 1.00 96.19 101 TRP A O 1
ATOM 757 N N . CYS A 1 102 ? -2.433 -3.788 -3.894 1.00 94.44 102 CYS A N 1
ATOM 758 C CA . CYS A 1 102 ? -1.421 -2.746 -3.742 1.00 94.44 102 CYS A CA 1
ATOM 759 C C . CYS A 1 102 ? -0.562 -2.995 -2.495 1.00 94.44 102 CYS A C 1
ATOM 761 O O . CYS A 1 102 ? -1.078 -2.974 -1.377 1.00 94.44 102 CYS A O 1
ATOM 763 N N . LEU A 1 103 ? 0.748 -3.176 -2.681 1.00 96.75 103 LEU A N 1
ATOM 764 C CA . LEU A 1 103 ? 1.754 -3.185 -1.616 1.00 96.75 103 LEU A CA 1
ATOM 765 C C . LEU A 1 103 ? 2.661 -1.966 -1.804 1.00 96.75 103 LEU A C 1
ATOM 767 O O . LEU A 1 103 ? 3.363 -1.862 -2.812 1.00 96.75 103 LEU A O 1
ATOM 771 N N . VAL A 1 104 ? 2.630 -1.035 -0.850 1.00 95.88 104 VAL A N 1
ATOM 772 C CA . VAL A 1 104 ? 3.315 0.260 -0.966 1.00 95.88 104 VAL A CA 1
ATOM 773 C C . VAL A 1 104 ? 4.167 0.545 0.270 1.00 95.88 104 VAL A C 1
ATOM 775 O O . VAL A 1 104 ? 3.692 0.467 1.402 1.00 95.88 104 VAL A O 1
ATOM 778 N N . LEU A 1 105 ? 5.431 0.889 0.033 1.00 96.06 105 LEU A N 1
ATOM 779 C CA . LEU A 1 105 ? 6.428 1.252 1.039 1.00 96.06 105 LEU A CA 1
ATOM 780 C C . LEU A 1 105 ? 6.994 2.636 0.705 1.00 96.06 105 LEU A C 1
ATOM 782 O O . LEU A 1 105 ? 7.698 2.786 -0.297 1.00 96.06 105 LEU A O 1
ATOM 786 N N . GLY A 1 106 ? 6.706 3.647 1.529 1.00 93.25 106 GLY A N 1
ATOM 787 C CA . GLY A 1 106 ? 7.123 5.013 1.214 1.00 93.25 106 GLY A CA 1
ATOM 788 C C . GLY A 1 106 ? 6.838 6.083 2.259 1.00 93.25 106 GLY A C 1
ATOM 789 O O . GLY A 1 106 ? 6.020 5.898 3.148 1.00 93.25 106 GLY A O 1
ATOM 790 N N . ALA A 1 107 ? 7.501 7.238 2.168 1.00 94.31 107 ALA A N 1
ATOM 791 C CA . ALA A 1 107 ? 7.300 8.317 3.143 1.00 94.31 107 ALA A CA 1
ATOM 792 C C . ALA A 1 107 ? 5.897 8.943 3.029 1.00 94.31 107 ALA A C 1
ATOM 794 O O . ALA A 1 107 ? 5.246 9.163 4.050 1.00 94.31 107 ALA A O 1
ATOM 795 N N . TRP A 1 108 ? 5.428 9.162 1.799 1.00 96.31 108 TRP A N 1
ATOM 796 C CA . TRP A 1 108 ? 4.101 9.682 1.472 1.00 96.31 108 TRP A CA 1
ATOM 797 C C . TRP A 1 108 ? 3.401 8.738 0.492 1.00 96.31 108 TRP A C 1
ATOM 799 O O . TRP A 1 108 ? 3.865 8.550 -0.634 1.00 96.31 108 TRP A O 1
ATOM 809 N N . CYS A 1 109 ? 2.288 8.142 0.918 1.00 94.56 109 CYS A N 1
ATOM 810 C CA . CYS A 1 109 ? 1.561 7.127 0.158 1.00 94.56 109 CYS A CA 1
ATOM 811 C C . CYS A 1 109 ? 0.088 7.517 -0.021 1.00 94.56 109 CYS A C 1
ATOM 813 O O . CYS A 1 109 ? -0.632 7.675 0.964 1.00 94.56 109 CYS A O 1
ATOM 815 N N . LEU A 1 110 ? -0.370 7.606 -1.273 1.00 96.94 110 LEU A N 1
ATOM 816 C CA . LEU A 1 110 ? -1.786 7.666 -1.640 1.00 96.94 110 LEU A CA 1
ATOM 817 C C . LEU A 1 110 ? -2.141 6.388 -2.403 1.00 96.94 110 LEU A C 1
ATOM 819 O O . LEU A 1 110 ? -1.600 6.136 -3.480 1.00 96.94 110 LEU A O 1
ATOM 823 N N . VAL A 1 111 ? -3.032 5.571 -1.839 1.00 96.12 111 VAL A N 1
ATOM 824 C CA . VAL A 1 111 ? -3.338 4.231 -2.359 1.00 96.12 111 VAL A CA 1
ATOM 825 C C . VAL A 1 111 ? -4.843 4.031 -2.500 1.00 96.12 111 VAL A C 1
ATOM 827 O O . VAL A 1 111 ? -5.611 4.283 -1.573 1.00 96.12 111 VAL A O 1
ATOM 830 N N . LEU A 1 112 ? -5.255 3.569 -3.676 1.00 96.19 112 LEU A N 1
ATOM 831 C CA . LEU A 1 112 ? -6.642 3.323 -4.051 1.00 96.19 112 LEU A CA 1
ATOM 832 C C . LEU A 1 112 ? -6.759 1.888 -4.571 1.00 96.19 112 LEU A C 1
ATOM 834 O O . LEU A 1 112 ? -6.210 1.578 -5.632 1.00 96.19 112 LEU A O 1
ATOM 838 N N . GLY A 1 113 ? -7.453 1.005 -3.847 1.00 93.50 113 GLY A N 1
ATOM 839 C CA . GLY A 1 113 ? -7.572 -0.384 -4.288 1.00 93.50 113 GLY A CA 1
ATOM 840 C C . GLY A 1 113 ? -8.380 -1.332 -3.413 1.00 93.50 113 GLY A C 1
ATOM 841 O O . GLY A 1 113 ? -8.725 -1.018 -2.283 1.00 93.50 113 GLY A O 1
ATOM 842 N N . ALA A 1 114 ? -8.698 -2.521 -3.929 1.00 94.56 114 ALA A N 1
ATOM 843 C CA . ALA A 1 114 ? -9.516 -3.488 -3.189 1.00 94.56 114 ALA A CA 1
ATOM 844 C C . ALA A 1 114 ? -8.776 -4.047 -1.959 1.00 94.56 114 ALA A C 1
ATOM 846 O O . ALA A 1 114 ? -9.353 -4.087 -0.872 1.00 94.56 114 ALA A O 1
ATOM 847 N N . TRP A 1 115 ? -7.502 -4.410 -2.126 1.00 96.44 115 TRP A N 1
ATOM 848 C CA . TRP A 1 115 ? -6.616 -4.912 -1.075 1.00 96.44 115 TRP A CA 1
ATOM 849 C C . TRP A 1 115 ? -5.354 -4.051 -1.003 1.00 96.44 115 TRP A C 1
ATOM 851 O O . TRP A 1 115 ? -4.561 -4.024 -1.946 1.00 96.44 115 TRP A O 1
ATOM 861 N N . CYS A 1 116 ? -5.168 -3.347 0.113 1.00 94.44 116 CYS A N 1
ATOM 862 C CA . CYS A 1 116 ? -4.093 -2.374 0.296 1.00 94.44 116 CYS A CA 1
ATOM 863 C C . CYS A 1 116 ? -3.253 -2.702 1.538 1.00 94.44 116 CYS A C 1
ATOM 865 O O . CYS A 1 116 ? -3.777 -2.705 2.651 1.00 94.44 116 CYS A O 1
ATOM 867 N N . LEU A 1 117 ? -1.948 -2.915 1.353 1.00 96.94 117 LEU A N 1
ATOM 868 C CA . LEU A 1 117 ? -0.949 -2.977 2.422 1.00 96.94 117 LEU A CA 1
ATOM 869 C C . LEU A 1 117 ? 0.003 -1.788 2.266 1.00 96.94 117 LEU A C 1
ATOM 871 O O . LEU A 1 117 ? 0.704 -1.682 1.258 1.00 96.94 117 LEU A O 1
ATOM 875 N N . VAL A 1 118 ? 0.016 -0.887 3.250 1.00 96.12 118 VAL A N 1
ATOM 876 C CA . VAL A 1 118 ? 0.749 0.384 3.168 1.00 96.12 118 VAL A CA 1
ATOM 877 C C . VAL A 1 118 ? 1.601 0.613 4.415 1.00 96.12 118 VAL A C 1
ATOM 879 O O . VAL A 1 118 ? 1.110 0.563 5.543 1.00 96.12 118 VAL A O 1
ATOM 882 N N . LEU A 1 119 ? 2.885 0.883 4.194 1.00 96.38 119 LEU A N 1
ATOM 883 C CA . LEU A 1 119 ? 3.894 1.161 5.214 1.00 96.38 119 LEU A CA 1
ATOM 884 C C . LEU A 1 119 ? 4.526 2.527 4.927 1.00 96.38 119 LEU A C 1
ATOM 886 O O . LEU A 1 119 ? 5.238 2.674 3.931 1.00 96.38 119 LEU A O 1
ATOM 890 N N . GLY A 1 120 ? 4.280 3.526 5.780 1.00 93.31 120 GLY A N 1
ATOM 891 C CA . GLY A 1 120 ? 4.740 4.883 5.485 1.00 93.31 120 GLY A CA 1
ATOM 892 C C . GLY A 1 120 ? 4.503 5.948 6.547 1.00 93.31 120 GLY A C 1
ATOM 893 O O . GLY A 1 120 ? 3.692 5.776 7.445 1.00 93.31 120 GLY A O 1
ATOM 894 N N . ALA A 1 121 ? 5.202 7.083 6.464 1.00 94.56 121 ALA A N 1
ATOM 895 C CA . ALA A 1 121 ? 5.054 8.149 7.462 1.00 94.56 121 ALA A CA 1
ATOM 896 C C . ALA A 1 121 ? 3.682 8.842 7.366 1.00 94.56 121 ALA A C 1
ATOM 898 O O . ALA A 1 121 ? 3.041 9.064 8.392 1.00 94.56 121 ALA A O 1
ATOM 899 N N . TRP A 1 122 ? 3.224 9.119 6.143 1.00 96.38 122 TRP A N 1
ATOM 900 C CA . TRP A 1 122 ? 1.917 9.695 5.830 1.00 96.38 122 TRP A CA 1
ATOM 901 C C . TRP A 1 122 ? 1.187 8.807 4.820 1.00 96.38 122 TRP A C 1
ATOM 903 O O . TRP A 1 122 ? 1.653 8.629 3.693 1.00 96.38 122 TRP A O 1
ATOM 913 N N . CYS A 1 123 ? 0.044 8.252 5.221 1.00 94.50 123 CYS A N 1
ATOM 914 C CA . CYS A 1 123 ? -0.720 7.288 4.430 1.00 94.50 123 CYS A CA 1
ATOM 915 C C . CYS A 1 123 ? -2.176 7.739 4.258 1.00 94.50 123 CYS A C 1
ATOM 917 O O . CYS A 1 123 ? -2.889 7.909 5.248 1.00 94.50 123 CYS A O 1
ATOM 919 N N . LEU A 1 124 ? -2.634 7.864 3.010 1.00 96.94 124 LEU A N 1
ATOM 920 C CA . LEU A 1 124 ? -4.047 7.993 2.647 1.00 96.94 124 LEU A CA 1
ATOM 921 C C . LEU A 1 124 ? -4.457 6.761 1.839 1.00 96.94 124 LEU A C 1
ATOM 923 O O . LEU A 1 124 ? -3.894 6.505 0.774 1.00 96.94 124 LEU A O 1
ATOM 927 N N . VAL A 1 125 ? -5.425 5.995 2.343 1.00 96.19 125 VAL A N 1
ATOM 928 C CA . VAL A 1 125 ? -5.821 4.709 1.750 1.00 96.19 125 VAL A CA 1
ATOM 929 C C . VAL A 1 125 ? -7.339 4.600 1.639 1.00 96.19 125 VAL A C 1
ATOM 931 O O . VAL A 1 125 ? -8.035 4.653 2.654 1.00 96.19 125 VAL A O 1
ATOM 934 N N . LEU A 1 126 ? -7.851 4.405 0.419 1.00 96.44 126 LEU A N 1
ATOM 935 C CA . LEU A 1 126 ? -9.245 4.015 0.176 1.00 96.44 126 LEU A CA 1
ATOM 936 C C . LEU A 1 126 ? -9.279 2.568 -0.341 1.00 96.44 126 LEU A C 1
ATOM 938 O O . LEU A 1 126 ? -8.599 2.258 -1.323 1.00 96.44 126 LEU A O 1
ATOM 942 N N . GLY A 1 127 ? -10.085 1.693 0.266 1.00 93.69 127 GLY A N 1
ATOM 943 C CA . GLY A 1 127 ? -10.180 0.303 -0.184 1.00 93.69 127 GLY A CA 1
ATOM 944 C C . GLY A 1 127 ? -11.248 -0.563 0.474 1.00 93.69 127 GLY A C 1
ATOM 945 O O . GLY A 1 127 ? -12.061 -0.084 1.254 1.00 93.69 127 GLY A O 1
ATOM 946 N N . ALA A 1 128 ? -11.280 -1.858 0.147 1.00 94.62 128 ALA A N 1
ATOM 947 C CA . ALA A 1 128 ? -12.178 -2.810 0.813 1.00 94.62 128 ALA A CA 1
ATOM 948 C C . ALA A 1 128 ? -11.504 -3.446 2.040 1.00 94.62 128 ALA A C 1
ATOM 950 O O . ALA A 1 128 ? -12.124 -3.539 3.099 1.00 94.62 128 ALA A O 1
ATOM 951 N N . TRP A 1 129 ? -10.232 -3.824 1.893 1.00 96.38 129 TRP A N 1
ATOM 952 C CA . TRP A 1 129 ? -9.376 -4.387 2.933 1.00 96.38 129 TRP A CA 1
ATOM 953 C C . TRP A 1 129 ? -8.075 -3.585 3.013 1.00 96.38 129 TRP A C 1
ATOM 955 O O . TRP A 1 129 ? -7.279 -3.585 2.072 1.00 96.38 129 TRP A O 1
ATOM 965 N N . CYS A 1 130 ? -7.865 -2.901 4.135 1.00 94.75 130 CYS A N 1
ATOM 966 C CA . CYS A 1 130 ? -6.768 -1.956 4.328 1.00 94.75 130 CYS A CA 1
ATOM 967 C C . CYS A 1 130 ? -5.943 -2.330 5.565 1.00 94.75 130 CYS A C 1
ATOM 969 O O . CYS A 1 130 ? -6.458 -2.290 6.682 1.00 94.75 130 CYS A O 1
ATOM 971 N N . LEU A 1 131 ? -4.657 -2.638 5.374 1.00 96.94 131 LEU A N 1
ATOM 972 C CA . LEU A 1 131 ? -3.660 -2.751 6.439 1.00 96.94 131 LEU A CA 1
ATOM 973 C C . LEU A 1 131 ? -2.672 -1.592 6.303 1.00 96.94 131 LEU A C 1
ATOM 975 O O . LEU A 1 131 ? -1.966 -1.491 5.299 1.00 96.94 131 LEU A O 1
ATOM 979 N N . VAL A 1 132 ? -2.633 -0.709 7.300 1.00 96.38 132 VAL A N 1
ATOM 980 C CA . VAL A 1 132 ? -1.841 0.528 7.253 1.00 96.38 132 VAL A CA 1
ATOM 981 C C . VAL A 1 132 ? -1.016 0.679 8.528 1.00 96.38 132 VAL A C 1
ATOM 983 O O . VAL A 1 132 ? -1.545 0.576 9.634 1.00 96.38 132 VAL A O 1
ATOM 986 N N . LEU A 1 133 ? 0.284 0.925 8.377 1.00 96.31 133 LEU A N 1
ATOM 987 C CA . LEU A 1 133 ? 1.220 1.112 9.486 1.00 96.31 133 LEU A CA 1
ATOM 988 C C . LEU A 1 133 ? 2.046 2.378 9.225 1.00 96.31 133 LEU A C 1
ATOM 990 O O . LEU A 1 133 ? 2.836 2.425 8.278 1.00 96.31 133 LEU A O 1
ATOM 994 N N . GLY A 1 134 ? 1.845 3.417 10.042 1.00 93.50 134 GLY A N 1
ATOM 995 C CA . GLY A 1 134 ? 2.393 4.741 9.755 1.00 93.50 134 GLY A CA 1
ATOM 996 C C . GLY A 1 134 ? 2.202 5.804 10.833 1.00 93.50 134 GLY A C 1
ATOM 997 O O . GLY A 1 134 ? 1.425 5.629 11.759 1.00 93.50 134 GLY A O 1
ATOM 998 N N . ALA A 1 135 ? 2.907 6.935 10.741 1.00 94.50 135 ALA A N 1
ATOM 999 C CA . ALA A 1 135 ? 2.801 7.987 11.762 1.00 94.50 135 ALA A CA 1
ATOM 1000 C C . ALA A 1 135 ? 1.458 8.738 11.685 1.00 94.50 135 ALA A C 1
ATOM 1002 O O . ALA A 1 135 ? 0.828 8.966 12.718 1.00 94.50 135 ALA A O 1
ATOM 1003 N N . TRP A 1 136 ? 1.014 9.062 10.469 1.00 96.25 136 TRP A N 1
ATOM 1004 C CA . TRP A 1 136 ? -0.260 9.713 10.168 1.00 96.25 136 TRP A CA 1
ATOM 1005 C C . TRP A 1 136 ? -1.032 8.886 9.137 1.00 96.25 136 TRP A C 1
ATOM 1007 O O . TRP A 1 136 ? -0.575 8.716 8.005 1.00 96.25 136 TRP A O 1
ATOM 1017 N N . CYS A 1 137 ? -2.196 8.369 9.525 1.00 94.75 137 CYS A N 1
ATOM 1018 C CA . CYS A 1 137 ? -2.996 7.454 8.712 1.00 94.75 137 CYS A CA 1
ATOM 1019 C C . CYS A 1 137 ? -4.432 7.970 8.545 1.00 94.75 137 CYS A C 1
ATOM 1021 O O . CYS A 1 137 ? -5.145 8.140 9.534 1.00 94.75 137 CYS A O 1
ATOM 1023 N N . LEU A 1 138 ? -4.875 8.152 7.298 1.00 96.94 138 LEU A N 1
ATOM 1024 C CA . LEU A 1 138 ? -6.279 8.352 6.932 1.00 96.94 138 LEU A CA 1
ATOM 1025 C C . LEU A 1 138 ? -6.740 7.147 6.110 1.00 96.94 138 LEU A C 1
ATOM 1027 O O . LEU A 1 138 ? -6.224 6.903 5.018 1.00 96.94 138 LEU A O 1
ATOM 1031 N N . VAL A 1 139 ? -7.695 6.382 6.641 1.00 96.19 139 VAL A N 1
ATOM 1032 C CA . VAL A 1 139 ? -8.119 5.103 6.056 1.00 96.19 139 VAL A CA 1
ATOM 1033 C C . VAL A 1 139 ? -9.637 5.034 5.935 1.00 96.19 139 VAL A C 1
ATOM 1035 O O . VAL A 1 139 ? -10.369 5.282 6.892 1.00 96.19 139 VAL A O 1
ATOM 1038 N N . LEU A 1 140 ? -10.103 4.674 4.744 1.00 96.12 140 LEU A N 1
ATOM 1039 C CA . LEU A 1 140 ? -11.508 4.504 4.391 1.00 96.12 140 LEU A CA 1
ATOM 1040 C C . LEU A 1 140 ? -11.692 3.109 3.790 1.00 96.12 140 LEU A C 1
ATOM 1042 O O . LEU A 1 140 ? -11.145 2.828 2.723 1.00 96.12 140 LEU A O 1
ATOM 1046 N N . GLY A 1 141 ? -12.448 2.233 4.451 1.00 93.44 141 GLY A N 1
ATOM 1047 C CA . GLY A 1 141 ? -12.694 0.896 3.914 1.00 93.44 141 GLY A CA 1
ATOM 1048 C C . GLY A 1 141 ? -13.500 -0.054 4.787 1.00 93.44 141 GLY A C 1
ATOM 1049 O O . GLY A 1 141 ? -13.636 0.136 5.991 1.00 93.44 141 GLY A O 1
ATOM 1050 N N . ALA A 1 142 ? -14.051 -1.104 4.175 1.00 94.44 142 ALA A N 1
ATOM 1051 C CA . ALA A 1 142 ? -14.940 -2.042 4.866 1.00 94.44 142 ALA A CA 1
ATOM 1052 C C . ALA A 1 142 ? -14.247 -2.744 6.048 1.00 94.44 142 ALA A C 1
ATOM 1054 O O . ALA A 1 142 ? -14.830 -2.815 7.129 1.00 94.44 142 ALA A O 1
ATOM 1055 N N . TRP A 1 143 ? -13.002 -3.186 5.858 1.00 96.19 143 TRP A N 1
ATOM 1056 C CA . TRP A 1 143 ? -12.159 -3.803 6.881 1.00 96.19 143 TRP A CA 1
ATOM 1057 C C . TRP A 1 143 ? -10.831 -3.047 6.984 1.00 96.19 143 TRP A C 1
ATOM 1059 O O . TRP A 1 143 ? -10.031 -3.055 6.048 1.00 96.19 143 TRP A O 1
ATOM 1069 N N . CYS A 1 144 ? -10.597 -2.395 8.122 1.00 94.56 144 CYS A N 1
ATOM 1070 C CA . CYS A 1 144 ? -9.422 -1.559 8.362 1.00 94.56 144 CYS A CA 1
ATOM 1071 C C . CYS A 1 144 ? -8.634 -2.049 9.582 1.00 94.56 144 CYS A C 1
ATOM 1073 O O . CYS A 1 144 ? -9.179 -2.094 10.685 1.00 94.56 144 CYS A O 1
ATOM 1075 N N . LEU A 1 145 ? -7.343 -2.338 9.402 1.00 96.69 145 LEU A N 1
ATOM 1076 C CA . LEU A 1 145 ? -6.368 -2.515 10.479 1.00 96.69 145 LEU A CA 1
ATOM 1077 C C . LEU A 1 145 ? -5.326 -1.400 10.375 1.00 96.69 145 LEU A C 1
ATOM 1079 O O . LEU A 1 145 ? -4.622 -1.301 9.370 1.00 96.69 145 LEU A O 1
ATOM 1083 N N . VAL A 1 146 ? -5.240 -0.552 11.402 1.00 95.88 146 VAL A N 1
ATOM 1084 C CA . VAL A 1 146 ? -4.406 0.658 11.382 1.00 95.88 146 VAL A CA 1
ATOM 1085 C C . VAL A 1 146 ? -3.554 0.755 12.645 1.00 95.88 146 VAL A C 1
ATOM 1087 O O . VAL A 1 146 ? -4.068 0.695 13.761 1.00 95.88 146 VAL A O 1
ATOM 1090 N N . LEU A 1 147 ? -2.246 0.920 12.464 1.00 95.94 147 LEU A N 1
ATOM 1091 C CA . LEU A 1 147 ? -1.263 1.084 13.535 1.00 95.94 147 LEU A CA 1
ATOM 1092 C C . LEU A 1 147 ? -0.532 2.419 13.330 1.00 95.94 147 LEU A C 1
ATOM 1094 O O . LEU A 1 147 ? 0.217 2.556 12.360 1.00 95.94 147 LEU A O 1
ATOM 1098 N N . GLY A 1 148 ? -0.721 3.405 14.210 1.00 93.38 148 GLY A N 1
ATOM 1099 C CA . GLY A 1 148 ? -0.112 4.718 13.986 1.00 93.38 148 GLY A CA 1
ATOM 1100 C C . GLY A 1 148 ? -0.298 5.773 15.066 1.00 93.38 148 GLY A C 1
ATOM 1101 O O . GLY A 1 148 ? -1.195 5.686 15.891 1.00 93.38 148 GLY A O 1
ATOM 1102 N N . ALA A 1 149 ? 0.548 6.807 15.077 1.00 94.00 149 ALA A N 1
ATOM 1103 C CA . ALA A 1 149 ? 0.483 7.847 16.111 1.00 94.00 149 ALA A CA 1
ATOM 1104 C C . ALA A 1 149 ? -0.816 8.671 16.025 1.00 94.00 149 ALA A C 1
ATOM 1106 O O . ALA A 1 149 ? -1.445 8.917 17.055 1.00 94.00 149 ALA A O 1
ATOM 1107 N N . TRP A 1 150 ? -1.229 9.028 14.807 1.00 95.75 150 TRP A N 1
ATOM 1108 C CA . TRP A 1 150 ? -2.468 9.740 14.499 1.00 95.75 150 TRP A CA 1
ATOM 1109 C C . TRP A 1 150 ? -3.266 8.966 13.447 1.00 95.75 150 TRP A C 1
ATOM 1111 O O . TRP A 1 150 ? -2.807 8.797 12.315 1.00 95.75 150 TRP A O 1
ATOM 1121 N N . CYS A 1 151 ? -4.458 8.498 13.814 1.00 94.31 151 CYS A N 1
ATOM 1122 C CA . CYS A 1 151 ? -5.298 7.647 12.973 1.00 94.31 151 CYS A CA 1
ATOM 1123 C C . CYS A 1 151 ? -6.708 8.232 12.812 1.00 94.31 151 CYS A C 1
ATOM 1125 O O . CYS A 1 151 ? -7.411 8.428 13.803 1.00 94.31 151 CYS A O 1
ATOM 1127 N N . LEU A 1 152 ? -7.144 8.441 11.567 1.00 96.44 152 LEU A N 1
ATOM 1128 C CA . LEU A 1 152 ? -8.539 8.699 11.200 1.00 96.44 152 LEU A CA 1
ATOM 1129 C C . LEU A 1 152 ? -9.039 7.523 10.358 1.00 96.44 152 LEU A C 1
ATOM 1131 O O . LEU A 1 152 ? -8.507 7.267 9.277 1.00 96.44 152 LEU A O 1
ATOM 1135 N N . VAL A 1 153 ? -10.040 6.796 10.858 1.00 95.75 153 VAL A N 1
ATOM 1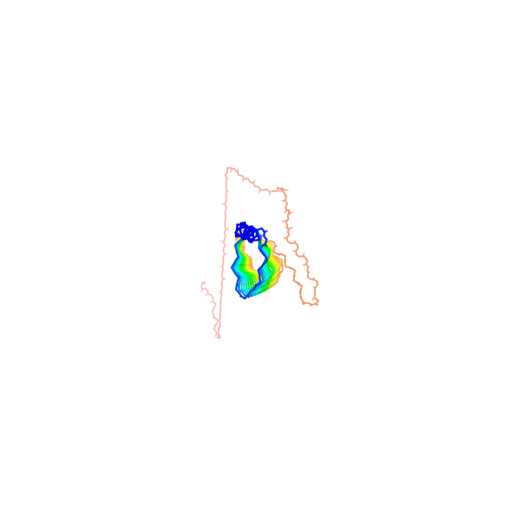136 C CA . VAL A 1 153 ? -10.514 5.545 10.248 1.00 95.75 153 VAL A CA 1
ATOM 1137 C C . VAL A 1 153 ? -12.034 5.542 10.104 1.00 95.75 153 VAL A C 1
ATOM 1139 O O . VAL A 1 153 ? -12.764 5.779 11.066 1.00 95.75 153 VAL A O 1
ATOM 1142 N N . LEU A 1 154 ? -12.503 5.247 8.894 1.00 95.62 154 LEU A N 1
ATOM 1143 C CA . LEU A 1 154 ? -13.914 5.156 8.520 1.00 95.62 154 LEU A CA 1
ATOM 1144 C C . LEU A 1 154 ? -14.179 3.797 7.862 1.00 95.62 154 LEU A C 1
ATOM 1146 O O . LEU A 1 154 ? -13.623 3.512 6.801 1.00 95.62 154 LEU A O 1
ATOM 1150 N N . GLY A 1 155 ? -15.018 2.952 8.465 1.00 93.25 155 GLY A N 1
ATOM 1151 C CA . GLY A 1 155 ? -15.210 1.587 7.967 1.00 93.25 155 GLY A CA 1
ATOM 1152 C C . GLY A 1 155 ? -16.378 0.808 8.561 1.00 93.25 155 GLY A C 1
ATOM 1153 O O . GLY A 1 155 ? -17.142 1.327 9.362 1.00 93.25 155 GLY A O 1
ATOM 1154 N N . ALA A 1 156 ? -16.546 -0.457 8.165 1.00 93.94 156 ALA A N 1
ATOM 1155 C CA . ALA A 1 156 ? -17.533 -1.339 8.798 1.00 93.94 156 ALA A CA 1
ATOM 1156 C C . ALA A 1 156 ? -16.925 -2.058 10.013 1.00 93.94 156 ALA A C 1
ATOM 1158 O O . ALA A 1 156 ? -17.548 -2.107 11.073 1.00 93.94 156 ALA A O 1
ATOM 1159 N N . TRP A 1 157 ? -15.694 -2.548 9.860 1.00 95.50 157 TRP A N 1
ATOM 1160 C CA . TRP A 1 157 ? -14.888 -3.197 10.887 1.00 95.50 157 TRP A CA 1
ATOM 1161 C C . TRP A 1 157 ? -13.533 -2.494 10.989 1.00 95.50 157 TRP A C 1
ATOM 1163 O O . TRP A 1 157 ? -12.766 -2.466 10.025 1.00 95.50 157 TRP A O 1
ATOM 1173 N N . CYS A 1 158 ? -13.238 -1.921 12.154 1.00 93.69 158 CYS A N 1
ATOM 1174 C CA . CYS A 1 158 ? -12.051 -1.105 12.383 1.00 93.69 158 CYS A CA 1
ATOM 1175 C C . CYS A 1 158 ? -11.282 -1.607 13.610 1.00 93.69 158 CYS A C 1
ATOM 1177 O O . CYS A 1 158 ? -11.810 -1.584 14.721 1.00 93.69 158 CYS A O 1
ATOM 1179 N N . LEU A 1 159 ? -10.024 -2.009 13.415 1.00 95.81 159 LEU A N 1
ATOM 1180 C CA . LEU A 1 159 ? -9.052 -2.242 14.482 1.00 95.81 159 LEU A CA 1
ATOM 1181 C C . LEU A 1 159 ? -7.975 -1.161 14.403 1.00 95.81 159 LEU A C 1
ATOM 1183 O O . LEU A 1 159 ? -7.280 -1.053 13.392 1.00 95.81 159 LEU A O 1
ATOM 1187 N N . VAL A 1 160 ? -7.844 -0.354 15.455 1.00 94.94 160 VAL A N 1
ATOM 1188 C CA . VAL A 1 160 ? -6.949 0.812 15.469 1.00 94.94 160 VAL A CA 1
ATOM 1189 C C . VAL A 1 160 ? -6.112 0.831 16.744 1.00 94.94 160 VAL A C 1
ATOM 1191 O O . VAL A 1 160 ? -6.651 0.721 17.844 1.00 94.94 160 VAL A O 1
ATOM 1194 N N . LEU A 1 161 ? -4.798 0.994 16.605 1.00 94.25 161 LEU A N 1
ATOM 1195 C CA . LEU A 1 161 ? -3.878 1.184 17.726 1.00 94.25 161 LEU A CA 1
ATOM 1196 C C . LEU A 1 161 ? -3.056 2.454 17.501 1.00 94.25 161 LEU A C 1
ATOM 1198 O O . LEU A 1 161 ? -2.353 2.562 16.495 1.00 94.25 161 LEU A O 1
ATOM 1202 N N . GLY A 1 162 ? -3.131 3.407 18.433 1.00 91.94 162 GLY A N 1
ATOM 1203 C CA . GLY A 1 162 ? -2.497 4.709 18.240 1.00 91.94 162 GLY A CA 1
ATOM 1204 C C . GLY A 1 162 ? -2.578 5.682 19.408 1.00 91.94 162 GLY A C 1
ATOM 1205 O O . GLY A 1 162 ? -3.336 5.486 20.347 1.00 91.94 162 GLY A O 1
ATOM 1206 N N . ALA A 1 163 ? -1.798 6.764 19.366 1.00 92.31 163 ALA A N 1
ATOM 1207 C CA . ALA A 1 163 ? -1.839 7.777 20.426 1.00 92.31 163 ALA A CA 1
ATOM 1208 C C . ALA A 1 163 ? -3.118 8.630 20.345 1.00 92.31 163 ALA A C 1
ATOM 1210 O O . ALA A 1 163 ? -3.750 8.879 21.372 1.00 92.31 163 ALA A O 1
ATOM 1211 N N . TRP A 1 164 ? -3.510 9.012 19.126 1.00 93.56 164 TRP A N 1
ATOM 1212 C CA . TRP A 1 164 ? -4.707 9.789 18.810 1.00 93.56 164 TRP A CA 1
ATOM 1213 C C . TRP A 1 164 ? -5.526 9.071 17.734 1.00 93.56 164 TRP A C 1
ATOM 1215 O O . TRP A 1 164 ? -5.058 8.893 16.609 1.00 93.56 164 TRP A O 1
ATOM 1225 N N . CYS A 1 165 ? -6.745 8.653 18.077 1.00 92.31 165 CYS A N 1
ATOM 1226 C CA . CYS A 1 165 ? -7.604 7.841 17.215 1.00 92.31 165 CYS A CA 1
ATOM 1227 C C . CYS A 1 165 ? -8.997 8.470 17.065 1.00 92.31 165 CYS A C 1
ATOM 1229 O O . CYS A 1 165 ? -9.711 8.638 18.054 1.00 92.31 165 CYS A O 1
ATOM 1231 N N . LEU A 1 166 ? -9.410 8.748 15.826 1.00 94.56 166 LEU A N 1
ATOM 1232 C CA . LEU A 1 166 ? -10.793 9.053 15.456 1.00 94.56 166 LEU A CA 1
ATOM 1233 C C . LEU A 1 166 ? -11.316 7.904 14.593 1.00 94.56 166 LEU A C 1
ATOM 1235 O O . LEU A 1 166 ? -10.801 7.664 13.502 1.00 94.56 166 LEU A O 1
ATOM 1239 N N . VAL A 1 167 ? -12.320 7.180 15.087 1.00 94.25 167 VAL A N 1
ATOM 1240 C CA . VAL A 1 167 ? -12.829 5.960 14.445 1.00 94.25 167 VAL A CA 1
ATOM 1241 C C . VAL A 1 167 ? -14.348 6.008 14.335 1.00 94.25 167 VAL A C 1
ATOM 1243 O O . VAL A 1 167 ? -15.043 6.164 15.339 1.00 94.25 167 VAL A O 1
ATOM 1246 N N . LEU A 1 168 ? -14.872 5.839 13.121 1.00 94.19 168 LEU A N 1
ATOM 1247 C CA . LEU A 1 168 ? -16.307 5.726 12.870 1.00 94.19 168 LEU A CA 1
ATOM 1248 C C . LEU A 1 168 ? -16.602 4.445 12.086 1.00 94.19 168 LEU A C 1
ATOM 1250 O O . LEU A 1 168 ? -16.077 4.249 10.989 1.00 94.19 168 LEU A O 1
ATOM 1254 N N . GLY A 1 169 ? -17.456 3.581 12.638 1.00 92.25 169 GLY A N 1
ATOM 1255 C CA . GLY A 1 169 ? -17.800 2.316 11.994 1.00 92.25 169 GLY A CA 1
ATOM 1256 C C . GLY A 1 169 ? -18.786 1.441 12.756 1.00 92.25 169 GLY A C 1
ATOM 1257 O O . GLY A 1 169 ? -19.205 1.774 13.857 1.00 92.25 169 GLY A O 1
ATOM 1258 N N . ALA A 1 170 ? -19.208 0.317 12.175 1.00 92.56 170 ALA A N 1
ATOM 1259 C CA . ALA A 1 170 ? -20.187 -0.557 12.830 1.00 92.56 170 ALA A CA 1
ATOM 1260 C C . ALA A 1 170 ? -19.573 -1.315 14.022 1.00 92.56 170 ALA A C 1
ATOM 1262 O O . ALA A 1 170 ? -20.192 -1.377 15.085 1.00 92.56 170 ALA A O 1
ATOM 1263 N N . TRP A 1 171 ? -18.355 -1.834 13.850 1.00 93.88 171 TRP A N 1
ATOM 1264 C CA . TRP A 1 171 ? -17.583 -2.566 14.854 1.00 93.88 171 TRP A CA 1
ATOM 1265 C C . TRP A 1 171 ? -16.191 -1.948 14.998 1.00 93.88 171 TRP A C 1
ATOM 1267 O O . TRP A 1 171 ? -15.376 -2.015 14.077 1.00 93.88 171 TRP A O 1
ATOM 1277 N N . CYS A 1 172 ? -15.914 -1.360 16.160 1.00 91.81 172 CYS A N 1
ATOM 1278 C CA . CYS A 1 172 ? -14.702 -0.588 16.424 1.00 91.81 172 CYS A CA 1
ATOM 1279 C C . CYS A 1 172 ? -13.949 -1.145 17.639 1.00 91.81 172 CYS A C 1
ATOM 1281 O O . CYS A 1 172 ? -14.450 -1.075 18.763 1.00 91.81 172 CYS A O 1
ATOM 1283 N N . LEU A 1 173 ? -12.728 -1.643 17.424 1.00 93.75 173 LEU A N 1
ATOM 1284 C CA . LEU A 1 173 ? -11.762 -1.968 18.473 1.00 93.75 173 LEU A CA 1
ATOM 1285 C C . LEU A 1 173 ? -10.632 -0.939 18.436 1.00 93.75 173 LEU A C 1
ATOM 1287 O O . LEU A 1 173 ? -9.934 -0.823 17.429 1.00 93.75 173 LEU A O 1
ATOM 1291 N N . VAL A 1 174 ? -10.449 -0.191 19.525 1.00 92.81 174 VAL A N 1
ATOM 1292 C CA . VAL A 1 174 ? -9.469 0.902 19.593 1.00 92.81 174 VAL A CA 1
ATOM 1293 C C . VAL A 1 174 ? -8.604 0.778 20.844 1.00 92.81 174 VAL A C 1
ATOM 1295 O O . VAL A 1 174 ? -9.119 0.627 21.951 1.00 92.81 174 VAL A O 1
ATOM 1298 N N . LEU A 1 175 ? -7.285 0.864 20.683 1.00 92.44 175 LEU A N 1
ATOM 1299 C CA . LEU A 1 175 ? -6.330 0.940 21.788 1.00 92.44 175 LEU A CA 1
ATOM 1300 C C . LEU A 1 175 ? -5.514 2.224 21.650 1.00 92.44 175 LEU A C 1
ATOM 1302 O O . LEU A 1 175 ? -4.724 2.358 20.715 1.00 92.44 175 LEU A O 1
ATOM 1306 N N . GLY A 1 176 ? -5.701 3.176 22.563 1.00 90.25 176 GLY A N 1
ATOM 1307 C CA . GLY A 1 176 ? -5.061 4.477 22.412 1.00 90.25 176 GLY A CA 1
ATOM 1308 C C . GLY A 1 176 ? -5.332 5.492 23.507 1.00 90.25 176 GLY A C 1
ATOM 1309 O O . GLY A 1 176 ? -6.353 5.433 24.183 1.00 90.25 176 GLY A O 1
ATOM 1310 N N . ALA A 1 177 ? -4.409 6.445 23.663 1.00 89.88 177 ALA A N 1
ATOM 1311 C CA . ALA A 1 177 ? -4.418 7.420 24.755 1.00 89.88 177 ALA A CA 1
ATOM 1312 C C . ALA A 1 177 ? -5.538 8.470 24.630 1.00 89.88 177 ALA A C 1
ATOM 1314 O O . ALA A 1 177 ? -6.115 8.862 25.645 1.00 89.88 177 ALA A O 1
ATOM 1315 N N . TRP A 1 178 ? -5.853 8.897 23.405 1.00 91.69 178 TRP A N 1
ATOM 1316 C CA . TRP A 1 178 ? -6.922 9.843 23.086 1.00 91.69 178 TRP A CA 1
ATOM 1317 C C . TRP A 1 178 ? -7.812 9.253 21.992 1.00 91.69 178 TRP A C 1
ATOM 1319 O O . TRP A 1 178 ? -7.401 9.162 20.834 1.00 91.69 178 TRP A O 1
ATOM 1329 N N . CYS A 1 179 ? -9.025 8.833 22.356 1.00 90.38 179 CYS A N 1
ATOM 1330 C CA . CYS A 1 179 ? -9.927 8.114 21.454 1.00 90.38 179 CYS A CA 1
ATOM 1331 C C . CYS A 1 179 ? -11.286 8.812 21.311 1.00 90.38 179 CYS A C 1
ATOM 1333 O O . CYS A 1 179 ? -11.975 9.039 22.306 1.00 90.38 179 CYS A O 1
ATOM 1335 N N . LEU A 1 180 ? -11.710 9.068 20.071 1.00 92.38 180 LEU A N 1
ATOM 1336 C CA . LEU A 1 180 ? -13.092 9.389 19.713 1.00 92.38 180 LEU A CA 1
ATOM 1337 C C . LEU A 1 180 ? -13.640 8.258 18.841 1.00 92.38 180 LEU A C 1
ATOM 1339 O O . LEU A 1 180 ? -13.125 8.011 17.751 1.00 92.38 180 LEU A O 1
ATOM 1343 N N . VAL A 1 181 ? -14.673 7.564 19.324 1.00 91.62 181 VAL A N 1
ATOM 1344 C CA . VAL A 1 181 ? -15.232 6.376 18.663 1.00 91.62 181 VAL A CA 1
ATOM 1345 C C . VAL A 1 181 ? -16.747 6.497 18.519 1.00 91.62 181 VAL A C 1
ATOM 1347 O O . VAL A 1 181 ? -17.451 6.730 19.501 1.00 91.62 181 VAL A O 1
ATOM 1350 N N . LEU A 1 182 ? -17.255 6.317 17.301 1.00 91.44 182 LEU A N 1
ATOM 1351 C CA . LEU A 1 182 ? -18.685 6.360 16.984 1.00 91.44 182 LEU A CA 1
ATOM 1352 C C . LEU A 1 182 ? -19.073 5.076 16.240 1.00 91.44 182 LEU A C 1
ATOM 1354 O O . LEU A 1 182 ? -18.554 4.815 15.156 1.00 91.44 182 LEU A O 1
ATOM 1358 N N . GLY A 1 183 ? -19.970 4.266 16.807 1.00 90.00 183 GLY A N 1
ATOM 1359 C CA . GLY A 1 183 ? -20.318 2.983 16.196 1.00 90.00 183 GLY A CA 1
ATOM 1360 C C . GLY A 1 183 ? -21.443 2.193 16.849 1.00 90.00 183 GLY A C 1
ATOM 1361 O O . GLY A 1 183 ? -22.016 2.609 17.848 1.00 90.00 183 GLY A O 1
ATOM 1362 N N . ALA A 1 184 ? -21.798 1.038 16.282 1.00 90.06 184 ALA A N 1
ATOM 1363 C CA . ALA A 1 184 ? -22.820 0.174 16.882 1.00 90.06 184 ALA A CA 1
ATOM 1364 C C . ALA A 1 184 ? -22.240 -0.638 18.053 1.00 90.06 184 ALA A C 1
ATOM 1366 O O . ALA A 1 184 ? -22.867 -0.718 19.111 1.00 90.06 184 ALA A O 1
ATOM 1367 N N . TRP A 1 185 ? -21.036 -1.182 17.865 1.00 90.38 185 TRP A N 1
ATOM 1368 C CA . TRP A 1 185 ? -20.252 -1.912 18.858 1.00 90.38 185 TRP A CA 1
ATOM 1369 C C . TRP A 1 185 ? -18.862 -1.288 18.998 1.00 90.38 185 TRP A C 1
ATOM 1371 O O . TRP A 1 185 ? -18.087 -1.264 18.042 1.00 90.38 185 TRP A O 1
ATOM 1381 N N . CYS A 1 186 ? -18.541 -0.806 20.198 1.00 87.69 186 CYS A N 1
ATOM 1382 C CA . CYS A 1 186 ? -17.318 -0.061 20.490 1.00 87.69 186 CYS A CA 1
ATOM 1383 C C . CYS A 1 186 ? -16.581 -0.673 21.690 1.00 87.69 186 CYS A C 1
ATOM 1385 O O . CYS A 1 186 ? -17.121 -0.722 22.796 1.00 87.69 186 CYS A O 1
ATOM 1387 N N . PHE A 1 187 ? -15.333 -1.094 21.490 1.00 90.00 187 PHE A N 1
ATOM 1388 C CA .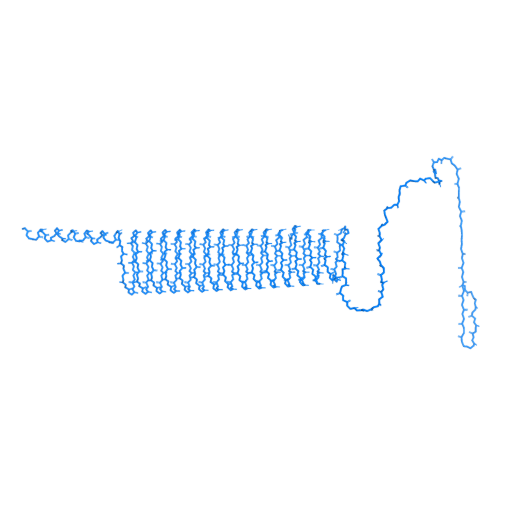 PHE A 1 187 ? -14.442 -1.608 22.531 1.00 90.00 187 PHE A CA 1
ATOM 1389 C C . PHE A 1 187 ? -13.173 -0.752 22.574 1.00 90.00 187 PHE A C 1
ATOM 1391 O O .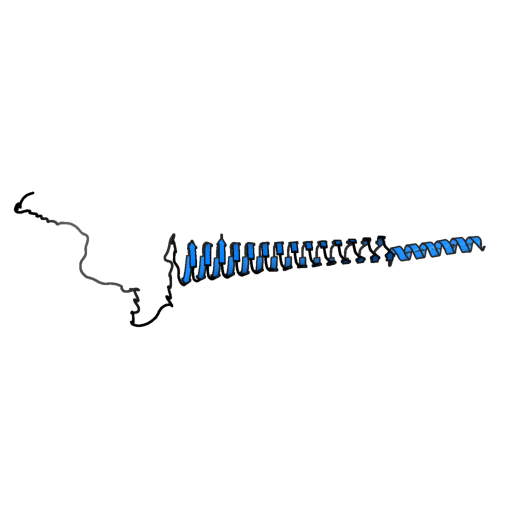 PHE A 1 187 ? -12.448 -0.677 21.580 1.00 90.00 187 PHE A O 1
ATOM 1398 N N . VAL A 1 188 ? -12.913 -0.081 23.701 1.00 88.38 188 VAL A N 1
ATOM 1399 C CA . VAL A 1 188 ? -11.827 0.908 23.820 1.00 88.38 188 VAL A CA 1
ATOM 1400 C C . VAL A 1 188 ? -10.958 0.645 25.049 1.00 88.38 188 VAL A C 1
ATOM 1402 O O . VAL A 1 188 ? -11.469 0.583 26.169 1.00 88.38 188 VAL A O 1
ATOM 1405 N N . LEU A 1 189 ? -9.643 0.526 24.841 1.00 87.44 189 LEU A N 1
ATOM 1406 C CA . LEU A 1 189 ? -8.640 0.263 25.880 1.00 87.44 189 LEU A CA 1
ATOM 1407 C C . LEU A 1 189 ? -7.574 1.363 25.978 1.00 87.44 189 LEU A C 1
ATOM 1409 O O . LEU A 1 189 ? -7.088 1.870 24.968 1.00 87.44 189 LEU A O 1
ATOM 1413 N N . GLY A 1 190 ? -7.111 1.628 27.202 1.00 71.19 190 GLY A N 1
ATOM 1414 C CA . GLY A 1 190 ? -5.845 2.326 27.465 1.00 71.19 190 GLY A CA 1
ATOM 1415 C C . GLY A 1 190 ? -5.898 3.852 27.361 1.00 71.19 190 GLY A C 1
ATOM 1416 O O . GLY A 1 190 ? -4.851 4.496 27.355 1.00 71.19 190 GLY A O 1
ATOM 1417 N N . GLY A 1 191 ? -7.095 4.436 27.291 1.00 70.94 191 GLY A N 1
ATOM 1418 C CA . GLY A 1 191 ? -7.264 5.879 27.150 1.00 70.94 191 GLY A CA 1
ATOM 1419 C C . GLY A 1 191 ? -6.914 6.665 28.405 1.00 70.94 191 GLY A C 1
ATOM 1420 O O . GLY A 1 191 ? -7.406 6.371 29.494 1.00 70.94 191 GLY A O 1
ATOM 1421 N N . ALA A 1 192 ? -6.142 7.737 28.234 1.00 84.44 192 ALA A N 1
ATOM 1422 C CA . ALA A 1 192 ? -6.198 8.868 29.149 1.00 84.44 192 ALA A CA 1
ATOM 1423 C C . ALA A 1 192 ? -7.562 9.563 29.010 1.00 84.44 192 ALA A C 1
ATOM 1425 O O . ALA A 1 192 ? -8.197 9.841 30.023 1.00 84.44 192 ALA A O 1
ATOM 1426 N N . TRP A 1 193 ? -8.031 9.755 27.769 1.00 84.75 193 TRP A N 1
ATOM 1427 C CA . TRP A 1 193 ? -9.331 10.338 27.433 1.00 84.75 193 TRP A CA 1
ATOM 1428 C C . TRP A 1 193 ? -10.047 9.540 26.335 1.00 84.75 193 TRP A C 1
ATOM 1430 O O . TRP A 1 193 ? -9.494 9.303 25.259 1.00 84.75 193 TRP A O 1
ATOM 1440 N N . CYS A 1 194 ? -11.305 9.178 26.589 1.00 85.94 194 CYS A N 1
ATOM 1441 C CA . CYS A 1 194 ? -12.172 8.453 25.661 1.00 85.94 194 CYS A CA 1
ATOM 1442 C C . CYS A 1 194 ? -13.543 9.128 25.543 1.00 85.94 194 CYS A C 1
ATOM 1444 O O . CYS A 1 194 ? -14.228 9.313 26.550 1.00 85.94 194 CYS A O 1
ATOM 1446 N N . LEU A 1 195 ? -13.983 9.410 24.314 1.00 88.56 195 LEU A N 1
ATOM 1447 C CA . LEU A 1 195 ? -15.371 9.734 23.985 1.00 88.56 195 LEU A CA 1
ATOM 1448 C C . LEU A 1 195 ? -15.939 8.629 23.092 1.00 88.56 195 LEU A C 1
ATOM 1450 O O . LEU A 1 195 ? -15.419 8.383 22.005 1.00 88.56 195 LEU A O 1
ATOM 1454 N N . VAL A 1 196 ? -16.994 7.954 23.552 1.00 87.69 196 VAL A N 1
ATOM 1455 C CA . VAL A 1 196 ? -17.576 6.798 22.855 1.00 87.69 196 VAL A CA 1
ATOM 1456 C C . VAL A 1 196 ? -19.088 6.946 22.721 1.00 87.69 196 VAL A C 1
ATOM 1458 O O . VAL A 1 196 ? -19.807 7.057 23.713 1.00 87.69 196 VAL A O 1
ATOM 1461 N N . LEU A 1 197 ? -19.574 6.913 21.483 1.00 87.06 197 LEU A N 1
ATOM 1462 C CA . LEU A 1 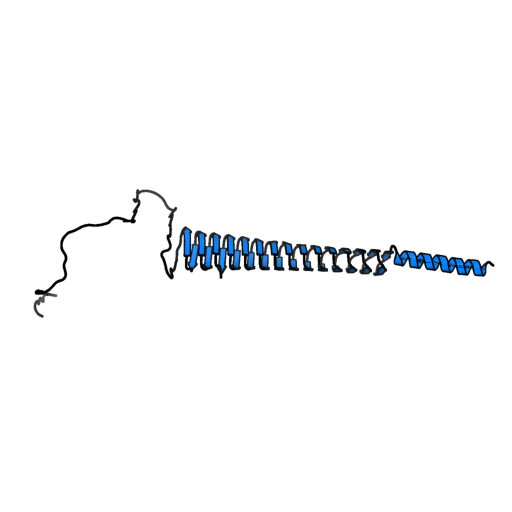197 ? -20.994 6.969 21.139 1.00 87.06 197 LEU A CA 1
ATOM 1463 C C . LEU A 1 197 ? -21.389 5.643 20.479 1.00 87.06 197 LEU A C 1
ATOM 1465 O O . LEU A 1 197 ? -20.832 5.300 19.434 1.00 87.06 197 LEU A O 1
ATOM 1469 N N . GLY A 1 198 ? -22.333 4.895 21.056 1.00 86.19 198 GLY A N 1
ATOM 1470 C CA . GLY A 1 198 ? -22.761 3.642 20.433 1.00 86.19 198 GLY A CA 1
ATOM 1471 C C . GLY A 1 198 ? -23.845 2.839 21.139 1.00 86.19 198 GLY A C 1
ATOM 1472 O O . GLY A 1 198 ? -24.286 3.175 22.232 1.00 86.19 198 GLY A O 1
ATOM 1473 N N . ALA A 1 199 ? -24.316 1.766 20.501 1.00 86.25 199 ALA A N 1
ATOM 1474 C CA . ALA A 1 199 ? -25.366 0.923 21.079 1.00 86.25 199 ALA A CA 1
ATOM 1475 C C . ALA A 1 199 ? -24.813 -0.003 22.176 1.00 86.25 199 ALA A C 1
ATOM 1477 O O . ALA A 1 199 ? -25.434 -0.124 23.235 1.00 86.25 199 ALA A O 1
ATOM 1478 N N . TRP A 1 200 ? -23.641 -0.597 21.934 1.00 85.69 200 TRP A N 1
ATOM 1479 C CA . TRP A 1 200 ? -22.903 -1.466 22.851 1.00 85.69 200 TRP A CA 1
ATOM 1480 C C . TRP A 1 200 ? -21.480 -0.931 23.035 1.00 85.69 200 TRP A C 1
ATOM 1482 O O . TRP A 1 200 ? -20.709 -0.876 22.079 1.00 85.69 200 TRP A O 1
ATOM 1492 N N . CYS A 1 201 ? -21.129 -0.533 24.259 1.00 83.56 201 CYS A N 1
ATOM 1493 C CA . CYS A 1 201 ? -19.865 0.144 24.559 1.00 83.56 201 CYS A CA 1
ATOM 1494 C C . CYS A 1 201 ? -19.155 -0.510 25.749 1.00 83.56 201 CYS A C 1
ATOM 1496 O O . CYS A 1 201 ? -19.715 -0.557 26.846 1.00 83.56 201 CYS A O 1
ATOM 1498 N N . LEU A 1 202 ? -17.907 -0.940 25.561 1.00 86.44 202 LEU A N 1
ATOM 1499 C CA . LEU A 1 202 ? -17.008 -1.363 26.637 1.00 86.44 202 LEU A CA 1
ATOM 1500 C C . LEU A 1 202 ? -15.774 -0.459 26.633 1.00 86.44 202 LEU A C 1
ATOM 1502 O O . LEU A 1 202 ? -15.057 -0.398 25.635 1.00 86.44 202 LEU A O 1
ATOM 1506 N N . VAL A 1 203 ? -15.543 0.267 27.730 1.00 84.50 203 VAL A N 1
ATOM 1507 C CA . VAL A 1 203 ? -14.489 1.292 27.803 1.00 84.50 203 VAL A CA 1
ATOM 1508 C C . VAL A 1 203 ? -13.663 1.156 29.084 1.00 84.50 203 VAL A C 1
ATOM 1510 O O . VAL A 1 203 ? -14.209 1.143 30.189 1.00 84.50 203 VAL A O 1
ATOM 15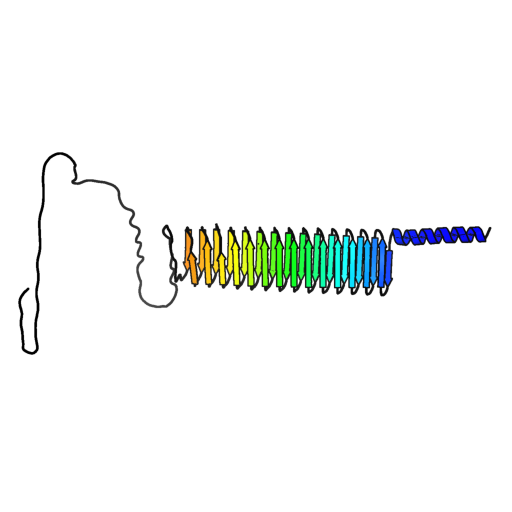13 N N . LEU A 1 204 ? -12.341 1.086 28.914 1.00 84.75 204 LEU A N 1
ATOM 1514 C CA . LEU A 1 204 ? -11.330 1.019 29.971 1.00 84.75 204 LEU A CA 1
ATOM 1515 C C . LEU A 1 204 ? -10.324 2.166 29.792 1.00 84.75 204 LEU A C 1
ATOM 1517 O O . LEU A 1 204 ? -9.493 2.134 28.881 1.00 84.75 204 LEU A O 1
ATOM 1521 N N . GLY A 1 205 ? -10.398 3.182 30.654 1.00 83.56 205 GLY A N 1
ATOM 1522 C CA . GLY A 1 205 ? -9.573 4.393 30.560 1.00 83.56 205 GLY A CA 1
ATOM 1523 C C . GLY A 1 205 ? -9.739 5.338 31.754 1.00 83.56 205 GLY A C 1
ATOM 1524 O O . GLY A 1 205 ? -10.639 5.167 32.570 1.00 83.56 205 GLY A O 1
ATOM 1525 N N . ALA A 1 206 ? -8.867 6.339 31.885 1.00 83.69 206 ALA A N 1
ATOM 1526 C CA . ALA A 1 206 ? -8.856 7.248 33.033 1.00 83.69 206 ALA A CA 1
ATOM 1527 C C . ALA A 1 206 ? -10.046 8.227 33.031 1.00 83.69 206 ALA A C 1
ATOM 1529 O O . ALA A 1 206 ? -10.751 8.314 34.037 1.00 83.69 206 ALA A O 1
ATOM 1530 N N . TRP A 1 207 ? -10.287 8.909 31.905 1.00 83.69 207 TRP A N 1
ATOM 1531 C CA . TRP A 1 207 ? -11.407 9.833 31.694 1.00 83.69 207 TRP A CA 1
ATOM 1532 C C . TRP A 1 207 ? -12.286 9.334 30.544 1.00 83.69 207 TRP A C 1
ATOM 1534 O O . TRP A 1 207 ? -11.843 9.267 29.399 1.00 83.69 207 TRP A O 1
ATOM 1544 N N . CYS A 1 208 ? -13.532 8.965 30.840 1.00 80.81 208 CYS A N 1
ATOM 1545 C CA . CYS A 1 208 ? -14.434 8.317 29.888 1.00 80.81 208 CYS A CA 1
ATOM 1546 C C . CYS A 1 208 ? -15.794 9.025 29.829 1.00 80.81 208 CYS A C 1
ATOM 1548 O O . CYS A 1 208 ? -16.517 9.064 30.826 1.00 80.81 208 CYS A O 1
ATOM 1550 N N . LEU A 1 209 ? -16.176 9.517 28.649 1.00 84.44 209 LEU A N 1
ATOM 1551 C CA . LEU A 1 209 ? -17.537 9.953 28.337 1.00 84.44 209 LEU A CA 1
ATOM 1552 C C . LEU A 1 209 ? -18.165 8.944 27.376 1.00 84.44 209 LEU A C 1
ATOM 1554 O O . LEU A 1 209 ? -17.680 8.758 26.261 1.00 84.44 209 LEU A O 1
ATOM 1558 N N . VAL A 1 210 ? -19.239 8.284 27.808 1.00 82.94 210 VAL A N 1
ATOM 1559 C CA . VAL A 1 210 ? -19.885 7.214 27.039 1.00 82.94 210 VAL A CA 1
ATOM 1560 C C . VAL A 1 210 ? -21.388 7.456 26.952 1.00 82.94 210 VAL A C 1
ATOM 1562 O O . VAL A 1 210 ? -22.059 7.609 27.971 1.00 82.94 210 VAL A O 1
ATOM 1565 N N . LEU A 1 211 ? -21.933 7.467 25.737 1.00 83.19 211 LEU A N 1
ATOM 1566 C CA . LEU A 1 211 ? -23.373 7.564 25.497 1.00 83.19 211 LEU A CA 1
ATOM 1567 C C . LEU A 1 211 ? -23.837 6.325 24.735 1.00 83.19 211 LEU A C 1
ATOM 1569 O O . LEU A 1 211 ? -23.312 6.025 23.660 1.00 83.19 211 LEU A O 1
ATOM 1573 N N . GLY A 1 212 ? -24.803 5.596 25.299 1.00 81.88 212 GLY A N 1
ATOM 1574 C CA . GLY A 1 212 ? -25.236 4.334 24.713 1.00 81.88 212 GLY A CA 1
ATOM 1575 C C . GLY A 1 212 ? -26.285 3.545 25.485 1.00 81.88 212 GLY A C 1
ATOM 1576 O O . GLY A 1 212 ? -26.591 3.813 26.645 1.00 81.88 212 GLY A O 1
ATOM 1577 N N . ALA A 1 213 ? -26.859 2.545 24.815 1.00 79.88 213 ALA A N 1
ATOM 1578 C CA . ALA A 1 213 ? -27.894 1.695 25.400 1.00 79.88 213 ALA A CA 1
ATOM 1579 C C . ALA A 1 213 ? -27.304 0.659 26.373 1.00 79.88 213 ALA A C 1
ATOM 1581 O O . ALA A 1 213 ? -27.836 0.471 27.464 1.00 79.88 213 ALA A O 1
ATOM 1582 N N . TRP A 1 214 ? -26.187 0.025 26.007 1.00 80.31 214 TRP A N 1
ATOM 1583 C CA . TRP A 1 214 ? -25.545 -1.044 26.773 1.00 80.31 214 TRP A CA 1
ATOM 1584 C C . TRP A 1 214 ? -24.072 -0.716 27.011 1.00 80.31 214 TRP A C 1
ATOM 1586 O O . TRP A 1 214 ? -23.194 -1.092 26.237 1.00 80.31 214 TRP A O 1
ATOM 1596 N N . CYS A 1 215 ? -23.806 0.018 28.090 1.00 76.12 215 CYS A N 1
ATOM 1597 C CA . CYS A 1 215 ? -22.465 0.479 28.440 1.00 76.12 215 CYS A CA 1
ATOM 1598 C C . CYS A 1 215 ? -21.907 -0.264 29.662 1.00 76.12 215 CYS A C 1
ATOM 1600 O O . CYS A 1 215 ? -22.591 -0.372 30.682 1.00 76.12 215 CYS A O 1
ATOM 1602 N N . LEU A 1 216 ? -20.649 -0.702 29.567 1.00 80.62 216 LEU A N 1
ATOM 1603 C CA . LEU A 1 216 ? -19.797 -1.099 30.687 1.00 80.62 216 LEU A CA 1
ATOM 1604 C C . LEU A 1 216 ? -18.545 -0.218 30.652 1.00 80.62 216 LEU A C 1
ATOM 1606 O O . LEU A 1 216 ? -17.799 -0.217 29.674 1.00 80.62 216 LEU A O 1
ATOM 1610 N N . VAL A 1 217 ? -18.328 0.553 31.713 1.00 79.19 217 VAL A N 1
ATOM 1611 C CA . VAL A 1 217 ? -17.222 1.515 31.805 1.00 79.19 217 VAL A CA 1
ATOM 1612 C C . VAL A 1 217 ? -16.505 1.315 33.132 1.00 79.19 217 VAL A C 1
ATOM 1614 O O . VAL A 1 217 ? -17.160 1.189 34.170 1.00 79.19 217 VAL A O 1
ATOM 1617 N N . LEU A 1 218 ? -15.174 1.266 33.089 1.00 79.06 218 LEU A N 1
ATOM 1618 C CA . LEU A 1 218 ? -14.317 1.120 34.263 1.00 79.06 218 LEU A CA 1
ATOM 1619 C C . LEU A 1 218 ? -13.126 2.077 34.129 1.00 79.06 218 LEU A C 1
ATOM 1621 O O . LEU A 1 218 ? -12.340 1.993 33.186 1.00 79.06 218 LEU A O 1
ATOM 1625 N N . GLY A 1 219 ? -13.033 3.015 35.069 1.00 77.06 219 GLY A N 1
ATOM 1626 C CA . GLY A 1 219 ? -12.147 4.172 34.991 1.00 77.06 219 GLY A CA 1
ATOM 1627 C C . GLY A 1 219 ? -12.323 5.109 36.183 1.00 77.06 219 GLY A C 1
ATOM 1628 O O . GLY A 1 219 ? -13.310 5.001 36.910 1.00 77.06 219 GLY A O 1
ATOM 1629 N N . ALA A 1 220 ? -11.380 6.034 36.377 1.00 76.75 220 ALA A N 1
ATOM 1630 C CA . ALA A 1 220 ? -11.379 6.952 37.520 1.00 76.75 220 ALA A CA 1
ATOM 1631 C C . ALA A 1 220 ? -12.430 8.073 37.399 1.00 76.75 220 ALA A C 1
ATOM 1633 O O . ALA A 1 220 ? -13.021 8.480 38.393 1.00 76.75 220 ALA A O 1
ATOM 1634 N N . TRP A 1 221 ? -12.689 8.557 36.180 1.00 77.25 221 TRP A N 1
ATOM 1635 C CA . TRP A 1 221 ? -13.633 9.643 35.912 1.00 77.25 221 TRP A CA 1
ATOM 1636 C C . TRP A 1 221 ? -14.563 9.261 34.761 1.00 77.25 221 TRP A C 1
ATOM 1638 O O . TRP A 1 221 ? -14.226 9.422 33.588 1.00 77.25 221 TRP A O 1
ATOM 1648 N N . CYS A 1 222 ? -15.741 8.731 35.099 1.00 72.56 222 CYS A N 1
ATOM 1649 C CA . CYS A 1 222 ? -16.684 8.178 34.126 1.00 72.56 222 CYS A CA 1
ATOM 1650 C C . CYS A 1 222 ? -18.021 8.937 34.120 1.00 72.56 222 CYS A C 1
ATOM 1652 O O . CYS A 1 222 ? -18.725 8.986 35.131 1.00 72.56 222 CYS A O 1
ATOM 1654 N N . LEU A 1 223 ? -18.410 9.468 32.957 1.00 78.12 223 LEU A N 1
ATOM 1655 C CA . LEU A 1 223 ? -19.763 9.951 32.675 1.00 78.12 223 LEU A CA 1
ATOM 1656 C C . LEU A 1 223 ? -20.433 8.976 31.701 1.00 78.12 223 LEU A C 1
ATOM 1658 O O . LEU A 1 223 ? -19.947 8.789 30.585 1.00 78.12 223 LEU A O 1
ATOM 1662 N N . VAL A 1 224 ? -21.555 8.377 32.106 1.00 77.62 224 VAL A N 1
ATOM 1663 C CA . VAL A 1 224 ? -22.314 7.445 31.259 1.00 77.62 224 VAL A CA 1
ATOM 1664 C C . VAL A 1 224 ? -23.762 7.910 31.130 1.00 77.62 224 VAL A C 1
ATOM 1666 O O . VAL A 1 224 ? -24.431 8.145 32.138 1.00 77.62 224 VAL A O 1
ATOM 1669 N N . LEU A 1 225 ? -24.235 8.047 29.891 1.00 74.00 225 LEU A N 1
ATOM 1670 C CA . LEU A 1 225 ? -25.582 8.506 29.546 1.00 74.00 225 LEU A CA 1
ATOM 1671 C C . LEU A 1 225 ? -26.332 7.413 28.773 1.00 74.00 225 LEU A C 1
ATOM 1673 O O . LEU A 1 225 ? -25.973 7.086 27.642 1.00 74.00 225 LEU A O 1
ATOM 1677 N N . GLY A 1 226 ? -27.386 6.863 29.386 1.00 72.50 226 GLY A N 1
ATOM 1678 C CA . GLY A 1 226 ? -28.258 5.853 28.778 1.00 72.50 226 GLY A CA 1
ATOM 1679 C C . GLY A 1 226 ? -28.682 4.730 29.731 1.00 72.50 226 GLY A C 1
ATOM 1680 O O . GLY A 1 226 ? -28.666 4.886 30.957 1.00 72.50 226 GLY A O 1
ATOM 1681 N N . ALA A 1 227 ? -29.080 3.581 29.176 1.00 60.59 227 ALA A N 1
ATOM 1682 C CA . ALA A 1 227 ? -29.738 2.477 29.892 1.00 60.59 227 ALA A CA 1
ATOM 1683 C C . ALA A 1 227 ? -28.757 1.543 30.644 1.00 60.59 227 ALA A C 1
ATOM 1685 O O . ALA A 1 227 ? -28.837 0.317 30.584 1.00 60.59 227 ALA A O 1
ATOM 1686 N N . CYS A 1 228 ? -27.825 2.141 31.390 1.00 53.16 228 CYS A N 1
ATOM 1687 C CA . CYS A 1 228 ? -26.689 1.480 32.036 1.00 53.16 228 CYS A CA 1
ATOM 1688 C C . CYS A 1 228 ? -27.102 0.300 32.940 1.00 53.16 228 CYS A C 1
ATOM 1690 O O . CYS A 1 228 ? -27.803 0.496 33.947 1.00 53.16 228 CYS A O 1
ATOM 1692 N N . LYS A 1 229 ? -26.604 -0.905 32.617 1.00 50.66 229 LYS A N 1
ATOM 1693 C CA . LYS A 1 229 ? -26.848 -2.144 33.380 1.00 50.66 229 LYS A CA 1
ATOM 1694 C C . LYS A 1 229 ? -25.756 -2.464 34.413 1.00 50.66 229 LYS A C 1
ATOM 1696 O O . LYS A 1 229 ? -26.069 -3.106 35.409 1.00 50.66 229 LYS A O 1
ATOM 1701 N N . ALA A 1 230 ? -24.519 -1.993 34.222 1.00 51.53 230 ALA A N 1
ATOM 1702 C CA . ALA A 1 230 ? -23.446 -2.114 35.212 1.00 51.53 230 ALA A CA 1
ATOM 1703 C C . ALA A 1 230 ? -22.424 -0.965 35.112 1.00 51.53 230 ALA A C 1
ATOM 1705 O O . ALA A 1 230 ? -21.911 -0.668 34.037 1.00 51.53 230 ALA A O 1
ATOM 1706 N N . THR A 1 231 ? -22.089 -0.369 36.255 1.00 53.06 231 THR A N 1
ATOM 1707 C CA . THR A 1 231 ? -20.959 0.558 36.444 1.00 53.06 231 THR A CA 1
ATOM 1708 C C . THR A 1 231 ? -20.307 0.213 37.777 1.00 53.06 231 THR A C 1
ATOM 1710 O O . THR A 1 231 ? -20.994 0.229 38.799 1.00 53.06 231 THR A O 1
ATOM 1713 N N . LEU A 1 232 ? -19.014 -0.115 37.773 1.00 50.91 232 LEU A N 1
ATOM 1714 C CA . LEU A 1 232 ? -18.255 -0.511 38.965 1.00 50.91 232 LEU A CA 1
ATOM 1715 C C . LEU A 1 232 ? -17.264 0.609 39.326 1.00 50.91 232 LEU A C 1
ATOM 1717 O O . LEU A 1 232 ? -16.218 0.708 38.686 1.00 50.91 232 LEU A O 1
ATOM 1721 N N . PRO A 1 233 ? -17.582 1.480 40.303 1.00 46.81 233 PRO A N 1
ATOM 1722 C CA . PRO A 1 233 ? -16.719 2.599 40.654 1.00 46.81 233 PRO A CA 1
ATOM 1723 C C . PRO A 1 233 ? -15.567 2.148 41.559 1.00 46.81 233 PRO A C 1
ATOM 1725 O O . PRO A 1 233 ? -15.784 1.703 42.687 1.00 46.81 233 PRO A O 1
ATOM 1728 N N . LEU A 1 234 ? -14.334 2.355 41.101 1.00 43.12 234 LEU A N 1
ATOM 1729 C CA . LEU A 1 234 ? -13.166 2.437 41.972 1.00 43.12 234 LEU A CA 1
ATOM 1730 C C . LEU A 1 234 ? -12.780 3.915 42.101 1.00 43.12 234 LEU A C 1
ATOM 1732 O O . LEU A 1 234 ? -12.221 4.501 41.182 1.00 43.12 234 LEU A O 1
ATOM 1736 N N . THR A 1 235 ? -13.081 4.477 43.277 1.00 40.44 235 THR A N 1
ATOM 1737 C CA . THR A 1 235 ? -12.885 5.878 43.710 1.00 40.44 235 THR A CA 1
ATOM 1738 C C . THR A 1 235 ? -13.779 6.948 43.045 1.00 40.44 235 THR A C 1
ATOM 1740 O O . THR A 1 235 ? -13.790 7.094 41.834 1.00 40.44 235 THR A O 1
ATOM 1743 N N . ILE A 1 236 ? -14.447 7.755 43.894 1.00 45.09 236 ILE A N 1
ATOM 1744 C CA . ILE A 1 236 ? -15.087 9.066 43.598 1.00 45.09 236 ILE A CA 1
ATOM 1745 C C . ILE A 1 236 ? -16.401 8.980 42.749 1.00 45.09 236 ILE A C 1
ATOM 1747 O O . ILE A 1 236 ? -16.558 8.090 41.914 1.00 45.09 236 ILE A O 1
ATOM 1751 N N . PRO A 1 237 ? -17.452 9.798 43.026 1.00 46.22 237 PRO A N 1
ATOM 1752 C CA . PRO A 1 237 ? -18.821 9.447 42.620 1.00 46.22 237 PRO A CA 1
ATOM 1753 C C . PRO A 1 237 ? -19.176 9.794 41.164 1.00 46.22 237 PRO A C 1
ATOM 1755 O O . PRO A 1 237 ? -19.271 10.960 40.776 1.00 46.22 237 PRO A O 1
ATOM 1758 N N . CYS A 1 238 ? -19.508 8.763 40.384 1.00 44.97 238 CYS A N 1
ATOM 1759 C CA . CYS A 1 238 ? -20.066 8.892 39.037 1.00 44.97 238 CYS A CA 1
ATOM 1760 C C . CYS A 1 238 ? -21.504 9.453 39.072 1.00 44.97 238 CYS A C 1
ATOM 1762 O O . CYS A 1 238 ? -22.405 8.828 39.636 1.00 44.97 238 CYS A O 1
ATOM 1764 N N . ARG A 1 239 ? -21.761 10.598 38.420 1.00 46.62 239 ARG A N 1
ATOM 1765 C CA . ARG A 1 239 ? -23.124 11.142 38.244 1.00 46.62 239 ARG A CA 1
ATOM 1766 C C . ARG A 1 239 ? -23.852 10.434 37.095 1.00 46.62 239 ARG A C 1
ATOM 1768 O O . ARG A 1 239 ? -23.820 10.895 35.957 1.00 46.62 239 ARG A O 1
ATOM 1775 N N . VAL A 1 240 ? -24.513 9.317 37.395 1.00 46.38 240 VAL A N 1
ATOM 1776 C CA . VAL A 1 240 ? -25.295 8.551 36.409 1.00 46.38 240 VAL A CA 1
ATOM 1777 C C . VAL A 1 240 ? -26.687 9.170 36.223 1.00 46.38 240 VAL A C 1
ATOM 1779 O O . VAL A 1 240 ? -27.582 8.960 37.040 1.00 46.38 240 VAL A O 1
ATOM 1782 N N . PHE A 1 241 ? -26.895 9.894 35.122 1.00 38.44 241 PHE A N 1
ATOM 1783 C CA . PHE A 1 241 ? -28.224 10.359 34.712 1.00 38.44 241 PHE A CA 1
ATOM 1784 C C . PHE A 1 241 ? -28.938 9.278 33.884 1.00 38.44 241 PHE A C 1
ATOM 1786 O O . PHE A 1 241 ? -28.642 9.084 32.705 1.00 38.44 241 PHE A O 1
ATOM 1793 N N . LYS A 1 242 ? -29.905 8.581 34.496 1.00 38.91 242 LYS A N 1
ATOM 1794 C CA . LYS A 1 242 ? -30.810 7.653 33.796 1.00 38.91 242 LYS A CA 1
ATOM 1795 C C . LYS A 1 242 ? -32.072 8.376 33.321 1.00 38.91 242 LYS A C 1
ATOM 1797 O O . LYS A 1 242 ? -32.999 8.568 34.102 1.00 38.91 242 LYS A O 1
ATOM 1802 N N . SER A 1 243 ? -32.151 8.704 32.034 1.00 33.69 243 SER A N 1
ATOM 1803 C CA . SER A 1 243 ? -33.421 9.014 31.365 1.00 33.69 243 SER A CA 1
ATOM 1804 C C . SER A 1 243 ? -34.084 7.713 30.895 1.00 33.69 243 SER A C 1
ATOM 1806 O O . SER A 1 243 ? -33.721 7.140 29.869 1.00 33.69 243 SER A O 1
ATOM 1808 N N . SER A 1 244 ? -35.054 7.211 31.665 1.00 35.91 244 SER A N 1
ATOM 1809 C CA . SER A 1 244 ? -35.820 6.014 31.293 1.00 35.91 244 SER A CA 1
ATOM 1810 C C . SER A 1 244 ? -37.000 6.400 30.403 1.00 35.91 244 SER A C 1
ATOM 1812 O O . SER A 1 244 ? -38.037 6.830 30.899 1.00 35.91 244 SER A O 1
ATOM 1814 N N . ALA A 1 245 ? -36.837 6.262 29.087 1.00 38.16 245 ALA A N 1
ATOM 1815 C CA . ALA A 1 245 ? -37.853 6.608 28.094 1.00 38.16 245 ALA A CA 1
ATOM 1816 C C . ALA A 1 245 ? -38.402 5.355 27.390 1.00 38.16 245 ALA A C 1
ATOM 1818 O O . ALA A 1 245 ? -38.071 5.091 26.233 1.00 38.16 245 ALA A O 1
ATOM 1819 N N . LYS A 1 246 ? -39.238 4.582 28.096 1.00 31.67 246 LYS A N 1
ATOM 1820 C CA . LYS A 1 246 ? -40.155 3.604 27.492 1.00 31.67 246 LYS A CA 1
ATOM 1821 C C . LYS A 1 246 ? -41.349 3.290 28.399 1.00 31.67 246 LYS A C 1
ATOM 1823 O O . LYS A 1 246 ? -41.238 3.370 29.616 1.00 31.67 246 LYS A O 1
ATOM 1828 N N . ASP A 1 247 ? -42.447 2.932 27.739 1.00 33.94 247 ASP A N 1
ATOM 1829 C CA . ASP A 1 247 ? -43.633 2.232 28.248 1.00 33.94 247 ASP A CA 1
ATOM 1830 C C . ASP A 1 247 ? -44.572 2.984 29.220 1.00 33.94 247 ASP A C 1
ATOM 1832 O O . ASP A 1 247 ? -44.694 2.683 30.399 1.00 33.94 247 ASP A O 1
ATOM 1836 N N . SER A 1 248 ? -45.320 3.915 28.613 1.00 36.84 248 SER A N 1
ATOM 1837 C CA . SER A 1 248 ? -46.794 4.033 28.660 1.00 36.84 248 SER A CA 1
ATOM 1838 C C . SER A 1 248 ? -47.563 4.230 29.984 1.00 36.84 248 SER A C 1
ATOM 1840 O O . SER A 1 248 ? -47.611 3.371 30.854 1.00 36.84 248 SER A O 1
ATOM 1842 N N . THR A 1 249 ? -48.420 5.264 29.946 1.00 36.38 249 THR A N 1
ATOM 1843 C CA . THR A 1 249 ? -49.729 5.404 30.636 1.00 36.38 249 THR A CA 1
ATOM 1844 C C . THR A 1 249 ? -49.787 5.433 32.175 1.00 36.38 249 THR A C 1
ATOM 1846 O O . THR A 1 249 ? -49.552 4.443 32.847 1.00 36.38 249 THR A O 1
ATOM 1849 N N . TYR A 1 250 ? -50.286 6.567 32.693 1.00 35.34 250 TYR A N 1
ATOM 1850 C CA . TYR A 1 250 ? -50.750 6.815 34.070 1.00 35.34 250 TYR A CA 1
ATOM 1851 C C . TYR A 1 250 ? -49.760 6.545 35.221 1.00 35.34 250 TYR A C 1
ATOM 1853 O O . TYR A 1 250 ? -49.792 5.503 35.858 1.00 35.34 250 TYR A O 1
ATOM 1861 N N . HIS A 1 251 ? -48.970 7.564 35.579 1.00 26.69 251 HIS A N 1
ATOM 1862 C CA . HIS A 1 251 ? -49.111 8.331 36.837 1.00 26.69 251 HIS A CA 1
ATOM 1863 C C . HIS A 1 251 ? -47.983 9.389 36.941 1.00 26.69 251 HIS A C 1
ATOM 1865 O O . HIS A 1 251 ? -46.860 9.124 36.509 1.00 26.69 251 HIS A O 1
ATOM 1871 N N . PRO A 1 252 ? -48.230 10.590 37.504 1.00 36.34 252 PRO A N 1
ATOM 1872 C CA . PRO A 1 252 ? -47.194 11.612 37.664 1.00 36.34 252 PRO A CA 1
ATOM 1873 C C . PRO A 1 252 ? -46.280 11.294 38.861 1.00 36.34 252 PRO A C 1
ATOM 1875 O O . PRO A 1 252 ? -46.569 11.668 39.996 1.00 36.34 252 PRO A O 1
ATOM 1878 N N . MET A 1 253 ? -45.165 10.603 38.613 1.00 28.34 253 MET A N 1
ATOM 1879 C CA . MET A 1 253 ? -44.117 10.364 39.617 1.00 28.34 253 MET A CA 1
ATOM 1880 C C . MET A 1 253 ? -43.189 11.582 39.760 1.00 28.34 253 MET A C 1
ATOM 1882 O O . MET A 1 253 ? -42.702 12.126 38.770 1.00 28.34 253 MET A O 1
ATOM 1886 N N . GLY A 1 254 ? -42.966 12.023 41.002 1.00 27.64 254 GLY A N 1
ATOM 1887 C CA . GLY A 1 254 ? -42.333 13.310 41.315 1.00 27.64 254 GLY A CA 1
ATOM 1888 C C . GLY A 1 254 ? -40.804 13.366 41.185 1.00 27.64 254 GLY A C 1
ATOM 1889 O O . GLY A 1 254 ? -40.100 12.359 41.253 1.00 27.64 254 GLY A O 1
ATOM 1890 N N . ILE A 1 255 ? -40.282 14.590 41.059 1.00 30.17 255 ILE A N 1
ATOM 1891 C CA . ILE A 1 255 ? -38.843 14.883 40.985 1.00 30.17 255 ILE A CA 1
ATOM 1892 C C . ILE A 1 255 ? -38.227 14.812 42.392 1.00 30.17 255 ILE A C 1
ATOM 1894 O O . ILE A 1 255 ? -38.323 15.756 43.175 1.00 30.17 255 ILE A O 1
ATOM 1898 N N . ALA A 1 256 ? -37.548 13.707 42.705 1.00 26.75 256 ALA A N 1
ATOM 1899 C CA . ALA A 1 256 ? -36.795 13.544 43.949 1.00 26.75 256 ALA A CA 1
ATOM 1900 C C . ALA A 1 256 ? -35.433 14.274 43.894 1.00 26.75 256 ALA A C 1
ATOM 1902 O O . ALA A 1 256 ? -34.382 13.670 43.675 1.00 26.75 256 ALA A O 1
ATOM 1903 N N . LEU A 1 257 ? -35.445 15.595 44.094 1.00 31.34 257 LEU A N 1
ATOM 1904 C CA . LEU A 1 257 ? -34.238 16.424 44.227 1.00 31.34 257 LEU A CA 1
ATOM 1905 C C . LEU A 1 257 ? -33.568 16.216 45.598 1.00 31.34 257 LEU A C 1
ATOM 1907 O O . LEU A 1 257 ? -33.751 17.002 46.525 1.00 31.34 257 LEU A O 1
ATOM 1911 N N . GLN A 1 258 ? -32.766 15.159 45.737 1.00 30.58 258 GLN A N 1
ATOM 1912 C CA . GLN A 1 258 ? -32.077 14.853 46.996 1.00 30.58 258 GLN A CA 1
ATOM 1913 C C . GLN A 1 258 ? -30.655 15.436 47.041 1.00 30.58 258 GLN A C 1
ATOM 1915 O O . GLN A 1 258 ? -29.653 14.725 47.024 1.00 30.58 258 GLN A O 1
ATOM 1920 N N . GLY A 1 259 ? -30.587 16.769 47.095 1.00 27.12 259 GLY A N 1
ATOM 1921 C CA . GLY A 1 259 ? -29.360 17.541 47.300 1.00 27.12 259 GLY A CA 1
ATOM 1922 C C . GLY A 1 259 ? -29.542 18.574 48.409 1.00 27.12 259 GLY A C 1
ATOM 1923 O O . GLY A 1 259 ? -29.933 19.703 48.134 1.00 27.12 259 GLY A O 1
ATOM 1924 N N . VAL A 1 260 ? -29.257 18.195 49.658 1.00 26.34 260 VAL A N 1
ATOM 1925 C CA . VAL A 1 260 ? -29.329 19.109 50.810 1.00 26.34 260 VAL A CA 1
ATOM 1926 C C . VAL A 1 260 ? -27.952 19.721 51.063 1.00 26.34 260 VAL A C 1
ATOM 1928 O O . VAL A 1 260 ? -27.063 19.074 51.610 1.00 26.34 260 VAL A O 1
ATOM 1931 N N . LEU A 1 261 ? -27.794 20.985 50.670 1.00 34.06 261 LEU A N 1
ATOM 1932 C CA . LEU A 1 261 ? -26.685 21.854 51.070 1.00 34.06 261 LEU A CA 1
ATOM 1933 C C . LEU A 1 261 ? -27.235 22.995 51.933 1.00 34.06 261 LEU A C 1
ATOM 1935 O O . LEU A 1 261 ? -27.510 24.080 51.434 1.00 34.06 261 LEU A O 1
ATOM 1939 N N . GLN A 1 262 ? -27.414 22.725 53.226 1.00 29.78 262 GLN A N 1
ATOM 1940 C CA . GLN A 1 262 ? -27.624 23.707 54.298 1.00 29.78 262 GLN A CA 1
ATOM 1941 C C . GLN A 1 262 ? -27.395 22.995 55.651 1.00 29.78 262 GLN A C 1
ATOM 1943 O O . GLN A 1 262 ? -27.731 21.822 55.779 1.00 29.78 262 GLN A O 1
ATOM 1948 N N . GLY A 1 263 ? -26.802 23.619 56.670 1.00 27.52 263 GLY A N 1
ATOM 1949 C CA . GLY A 1 263 ? -26.306 24.995 56.728 1.00 27.52 263 GLY A CA 1
ATOM 1950 C C . GLY A 1 263 ? -25.247 25.209 57.814 1.00 27.52 263 GLY A C 1
ATOM 1951 O O . GLY A 1 263 ? -24.787 24.272 58.462 1.00 27.52 263 GLY A O 1
ATOM 1952 N N . GLN A 1 264 ? -24.836 26.466 57.962 1.00 27.53 264 GLN A N 1
ATOM 1953 C CA . GLN A 1 264 ? -23.877 26.929 58.965 1.00 27.53 264 GLN A CA 1
ATOM 1954 C C . GLN A 1 264 ? -24.524 27.119 60.361 1.00 27.53 264 GLN A C 1
ATOM 1956 O O . GLN A 1 264 ? -25.742 27.099 60.483 1.00 27.53 264 GLN A O 1
ATOM 1961 N N . TYR A 1 265 ? -23.655 27.277 61.372 1.00 25.30 265 TYR A N 1
ATOM 1962 C CA . TYR A 1 265 ? -23.793 27.777 62.765 1.00 25.30 265 TYR A CA 1
ATOM 1963 C C . TYR A 1 265 ? -25.189 28.310 63.226 1.00 25.30 265 TYR A C 1
ATOM 1965 O O . TYR A 1 265 ? -25.839 29.024 62.475 1.00 25.30 265 TYR A O 1
ATOM 1973 N N . THR A 1 266 ? -25.685 28.117 64.465 1.00 25.33 266 THR A N 1
ATOM 1974 C CA . THR A 1 266 ? -25.021 28.183 65.796 1.00 25.33 266 THR A CA 1
ATOM 1975 C C . THR A 1 266 ? -25.796 27.479 66.952 1.00 25.33 266 THR A C 1
ATOM 1977 O O . THR A 1 266 ? -26.997 27.272 66.869 1.00 25.33 266 THR A O 1
ATOM 1980 N N . LEU A 1 267 ? -25.088 27.226 68.075 1.00 26.53 267 LEU A N 1
ATOM 1981 C CA . LEU A 1 267 ? -25.530 27.248 69.500 1.00 26.53 267 LEU A CA 1
ATOM 1982 C C . LEU A 1 267 ? -26.751 26.424 70.004 1.00 26.53 267 LEU A C 1
ATOM 1984 O O . LEU A 1 267 ? -27.885 26.860 69.858 1.00 26.53 267 LEU A O 1
ATOM 1988 N N . GLN A 1 268 ? -26.490 25.398 70.846 1.00 23.66 268 GLN A N 1
ATOM 1989 C CA . GLN A 1 268 ? -26.763 25.415 72.315 1.00 23.66 268 GLN A CA 1
ATOM 1990 C C . GLN A 1 268 ? -26.326 24.101 73.049 1.00 23.66 268 GLN A C 1
ATOM 1992 O O . GLN A 1 268 ? -27.060 23.119 73.041 1.00 23.66 268 GLN A O 1
ATOM 1997 N N . GLY A 1 269 ? -25.167 24.104 73.755 1.00 26.73 269 GLY A N 1
ATOM 1998 C CA . GLY A 1 269 ? -24.866 23.204 74.910 1.00 26.73 269 GLY A CA 1
ATOM 1999 C C . GLY A 1 269 ? -23.666 22.206 74.872 1.00 26.73 269 GLY A C 1
ATOM 2000 O O . GLY A 1 269 ? -23.911 21.009 74.754 1.00 26.73 269 GLY A O 1
ATOM 2001 N N . SER A 1 270 ? -22.390 22.634 75.065 1.00 26.83 270 SER A N 1
ATOM 2002 C CA . SER A 1 270 ? -21.190 21.727 75.118 1.00 26.83 270 SER A CA 1
ATOM 2003 C C . SER A 1 270 ? -19.857 22.310 75.714 1.00 26.83 270 SER A C 1
ATOM 2005 O O . SER A 1 270 ? -19.418 23.346 75.210 1.00 26.83 270 SER A O 1
ATOM 2007 N N . PRO A 1 271 ? -19.162 21.663 76.699 1.00 24.30 271 PRO A N 1
ATOM 2008 C CA . PRO A 1 271 ? -17.836 22.108 77.236 1.00 24.30 271 PRO A CA 1
ATOM 2009 C C . PRO A 1 271 ? -16.751 21.014 77.573 1.00 24.30 271 PRO A C 1
ATOM 2011 O O . PRO A 1 271 ? -17.078 19.838 77.703 1.00 24.30 271 PRO A O 1
ATOM 2014 N N . THR A 1 272 ? -15.479 21.400 77.853 1.00 21.14 272 THR A N 1
ATOM 2015 C CA . THR A 1 272 ? -14.427 20.568 78.538 1.00 21.14 272 THR A CA 1
ATOM 2016 C C . THR A 1 272 ? -13.630 21.327 79.631 1.00 21.14 272 THR A C 1
ATOM 2018 O O . THR A 1 272 ? -12.863 22.229 79.300 1.00 21.14 272 THR A O 1
ATOM 2021 N N . ALA A 1 273 ? -13.753 20.933 80.915 1.00 25.23 273 ALA A N 1
ATOM 2022 C CA . ALA A 1 273 ? -12.949 21.372 82.088 1.00 25.23 273 ALA A CA 1
ATOM 2023 C C . ALA A 1 273 ? -13.097 20.358 83.278 1.00 25.23 273 ALA A C 1
ATOM 2025 O O . ALA A 1 273 ? -13.423 19.202 83.020 1.00 25.23 273 ALA A O 1
ATOM 2026 N N . ARG A 1 274 ? -12.832 20.693 84.563 1.00 28.16 274 ARG A N 1
ATOM 2027 C CA . ARG A 1 274 ? -12.437 19.698 85.619 1.00 28.16 274 ARG A CA 1
ATOM 2028 C C . ARG A 1 274 ? -13.440 19.478 86.831 1.00 28.16 274 ARG A C 1
ATOM 2030 O O . ARG A 1 274 ? -13.298 20.268 87.764 1.00 28.16 274 ARG A O 1
ATOM 2037 N N . ALA A 1 275 ? -14.359 18.420 86.790 1.00 24.61 275 ALA A N 1
ATOM 2038 C CA . ALA A 1 275 ? -14.880 17.354 87.818 1.00 24.61 275 ALA A CA 1
ATOM 2039 C C . ALA A 1 275 ? -16.469 16.659 87.922 1.00 24.61 275 ALA A C 1
ATOM 2041 O O . ALA A 1 275 ? -17.065 17.334 88.779 1.00 24.61 275 ALA A O 1
ATOM 2042 N N . SER A 1 276 ? -17.137 15.453 87.214 1.00 28.75 276 SER A N 1
ATOM 2043 C CA . SER A 1 276 ? -18.445 14.263 87.332 1.00 28.75 276 SER A CA 1
ATOM 2044 C C . SER A 1 276 ? -19.373 13.102 86.222 1.00 28.75 276 SER A C 1
ATOM 2046 O O . SER A 1 276 ? -19.280 13.450 85.051 1.00 28.75 276 SER A O 1
ATOM 2048 N N . GLY A 1 277 ? -20.257 11.846 86.386 1.00 26.59 277 GLY A N 1
ATOM 2049 C CA . GLY A 1 277 ? -21.492 10.901 85.534 1.00 26.59 277 GLY A CA 1
ATOM 2050 C C . GLY A 1 277 ? -22.080 9.161 85.280 1.00 26.59 277 GLY A C 1
ATOM 2051 O O . GLY A 1 277 ? -21.166 8.361 85.430 1.00 26.59 277 GLY A O 1
ATOM 2052 N N . GLY A 1 278 ? -23.395 8.458 84.875 1.00 27.94 278 GLY A N 1
ATOM 2053 C CA . GLY A 1 278 ? -23.996 6.926 84.213 1.00 27.94 278 GLY A CA 1
ATOM 2054 C C . GLY A 1 278 ? -25.441 5.768 84.319 1.00 27.94 278 GLY A C 1
ATOM 2055 O O . GLY A 1 278 ? -26.009 5.911 85.398 1.00 27.94 278 GLY A O 1
ATOM 2056 N N . GLN A 1 279 ? -26.103 4.669 83.446 1.00 28.03 279 GLN A N 1
ATOM 2057 C CA . GLN A 1 279 ? -27.240 3.300 83.562 1.00 28.03 279 GLN A CA 1
ATOM 2058 C C . GLN A 1 279 ? -28.360 2.274 82.477 1.00 28.03 279 GLN A C 1
ATOM 2060 O O . GLN A 1 279 ? -28.772 2.942 81.537 1.00 28.03 279 GLN A O 1
ATOM 2065 N N . ARG A 1 280 ? -29.019 0.869 82.508 1.00 32.22 280 ARG A N 1
ATOM 2066 C CA . ARG A 1 280 ? -30.376 -0.049 81.794 1.00 32.22 280 ARG A CA 1
ATOM 2067 C C . ARG A 1 280 ? -30.860 -1.814 81.475 1.00 32.22 280 ARG A C 1
ATOM 2069 O O . ARG A 1 280 ? -30.007 -2.565 81.933 1.00 32.22 280 ARG A O 1
ATOM 2076 N N . PRO A 1 281 ? -32.064 -2.559 80.839 1.00 45.47 281 PRO A N 1
ATOM 2077 C CA . PRO A 1 281 ? -32.590 -4.146 80.274 1.00 45.47 281 PRO A CA 1
ATOM 2078 C C . PRO A 1 281 ? -34.149 -5.130 80.024 1.00 45.47 281 PRO A C 1
ATOM 2080 O O . PRO A 1 281 ? -35.130 -4.443 80.293 1.00 45.47 281 PRO A O 1
ATOM 2083 N N . PRO A 1 282 ? -34.529 -6.555 79.538 1.00 62.25 282 PRO A N 1
ATOM 2084 C CA . PRO A 1 282 ? -35.899 -7.656 79.374 1.00 62.25 282 PRO A CA 1
ATOM 2085 C C . PRO A 1 282 ? -36.422 -9.143 78.384 1.00 62.25 282 PRO A C 1
ATOM 2087 O O . PRO A 1 282 ? -35.544 -9.471 77.594 1.00 62.25 282 PRO A O 1
ATOM 2090 N N . THR A 1 283 ? -37.631 -10.108 78.328 1.00 52.31 283 THR A N 1
ATOM 2091 C CA . THR A 1 283 ? -38.128 -11.640 77.567 1.00 52.31 283 THR A CA 1
ATOM 2092 C C . THR A 1 283 ? -39.678 -12.621 77.267 1.00 52.31 283 THR A C 1
ATOM 2094 O O . THR A 1 283 ? -40.672 -11.997 77.634 1.00 52.31 283 THR A O 1
ATOM 2097 N N . ALA A 1 284 ? -40.054 -14.004 76.679 1.00 37.31 284 ALA A N 1
ATOM 2098 C CA . ALA A 1 284 ? -41.455 -15.059 76.436 1.00 37.31 284 ALA A CA 1
ATOM 2099 C C . ALA A 1 284 ? -41.932 -16.562 75.443 1.00 37.31 284 ALA A C 1
ATOM 2101 O O . ALA A 1 284 ? -41.109 -16.805 74.571 1.00 37.31 284 ALA A O 1
ATOM 2102 N N . GLY A 1 285 ? -43.107 -17.568 75.400 1.00 39.62 285 GLY A N 1
ATOM 2103 C CA . GLY A 1 285 ? -43.705 -18.930 74.433 1.00 39.62 285 GLY A CA 1
ATOM 2104 C C . GLY A 1 285 ? -45.003 -20.255 74.491 1.00 39.62 285 GLY A C 1
ATOM 2105 O O . GLY A 1 285 ? -45.548 -20.288 75.595 1.00 39.62 285 GLY A O 1
ATOM 2106 N N . ARG A 1 286 ? -45.581 -21.327 73.533 1.00 34.97 286 ARG A N 1
ATOM 2107 C CA . ARG A 1 286 ? -46.868 -22.553 73.476 1.00 34.97 286 ARG A CA 1
ATOM 2108 C C . ARG A 1 286 ? -47.441 -23.955 72.412 1.00 34.97 286 ARG A C 1
ATOM 2110 O O . ARG A 1 286 ? -46.963 -23.868 71.291 1.00 34.97 286 ARG A O 1
ATOM 2117 N N . GLN A 1 287 ? -48.464 -25.088 72.564 1.00 35.66 287 GLN A N 1
ATOM 2118 C CA . GLN A 1 287 ? -49.696 -26.155 71.845 1.00 35.66 287 GLN A CA 1
ATOM 2119 C C . GLN A 1 287 ? -49.883 -27.673 70.844 1.00 35.66 287 GLN A C 1
ATOM 2121 O O . GLN A 1 287 ? -48.886 -27.748 70.139 1.00 35.66 287 GLN A O 1
ATOM 2126 N N . THR A 1 288 ? -50.782 -28.876 70.468 1.00 41.00 288 THR A N 1
ATOM 2127 C CA . THR A 1 288 ? -52.159 -29.866 70.419 1.00 41.00 288 THR A CA 1
ATOM 2128 C C . THR A 1 288 ? -52.566 -30.470 71.698 1.00 41.00 288 THR A C 1
ATOM 2130 O O . THR A 1 288 ? -51.719 -31.146 72.262 1.00 41.00 288 THR A O 1
ATOM 2133 N N . ASN A 1 289 ? -53.824 -30.276 72.107 1.00 35.72 289 ASN A N 1
ATOM 2134 C CA . ASN A 1 289 ? -53.903 -29.510 73.323 1.00 35.72 289 ASN A CA 1
ATOM 2135 C C . ASN A 1 289 ? -52.893 -29.987 74.342 1.00 35.72 289 ASN A C 1
ATOM 2137 O O . ASN A 1 289 ? -53.181 -30.802 75.203 1.00 35.72 289 ASN A O 1
ATOM 2141 N N . ASP A 1 290 ? -51.723 -29.365 74.230 1.00 35.50 290 ASP A N 1
ATOM 2142 C CA . ASP A 1 290 ? -50.929 -29.125 75.376 1.00 35.50 290 ASP A CA 1
ATOM 2143 C C . ASP A 1 290 ? -50.237 -27.787 75.293 1.00 35.50 290 ASP A C 1
ATOM 2145 O O . ASP A 1 290 ? -49.318 -27.519 74.524 1.00 35.50 290 ASP A O 1
ATOM 2149 N N . ARG A 1 291 ? -50.737 -26.902 76.140 1.00 38.19 291 ARG A N 1
ATOM 2150 C CA . ARG A 1 291 ? -50.048 -25.681 76.498 1.00 38.19 291 ARG A CA 1
ATOM 2151 C C . ARG A 1 291 ? -48.978 -26.037 77.524 1.00 38.19 291 ARG A C 1
ATOM 2153 O O . ARG A 1 291 ? -49.288 -26.646 78.543 1.00 38.19 291 ARG A O 1
ATOM 2160 N N . ARG A 1 292 ? -47.789 -25.477 77.333 1.00 36.88 292 ARG A N 1
ATOM 2161 C CA . ARG A 1 292 ? -46.975 -24.811 78.365 1.00 36.88 292 ARG A CA 1
ATOM 2162 C C . ARG A 1 292 ? -45.945 -23.964 77.600 1.00 36.88 292 ARG A C 1
ATOM 2164 O O . ARG A 1 292 ? -45.417 -24.452 76.611 1.00 36.88 292 ARG A O 1
ATOM 2171 N N . THR A 1 293 ? -45.771 -22.652 77.773 1.00 36.31 293 THR A N 1
ATOM 2172 C CA . THR A 1 293 ? -45.795 -21.721 78.921 1.00 36.31 293 THR A CA 1
ATOM 2173 C C . THR A 1 293 ? -44.643 -21.869 79.918 1.00 36.31 293 THR A C 1
ATOM 2175 O O . THR A 1 293 ? -44.638 -22.802 80.714 1.00 36.31 293 THR A O 1
ATOM 2178 N N . HIS A 1 294 ? -43.824 -20.811 79.956 1.00 35.16 294 HIS A N 1
ATOM 2179 C CA . HIS A 1 294 ? -42.928 -20.342 81.025 1.00 35.16 294 HIS A CA 1
ATOM 2180 C C . HIS A 1 294 ? -41.530 -20.960 81.229 1.00 35.16 294 HIS A C 1
ATOM 2182 O O . HIS A 1 294 ? -41.394 -22.075 81.715 1.00 35.16 294 HIS A O 1
ATOM 2188 N N . ARG A 1 295 ? -40.551 -20.040 81.109 1.00 34.56 295 ARG A N 1
ATOM 2189 C CA . ARG A 1 295 ? -39.172 -20.022 81.643 1.00 34.56 295 ARG A CA 1
ATOM 2190 C C . ARG A 1 295 ? -38.188 -20.974 80.935 1.00 34.56 295 ARG A C 1
ATOM 2192 O O . ARG A 1 295 ? -38.534 -22.113 80.653 1.00 34.56 295 ARG A O 1
ATOM 2199 N N . PHE A 1 296 ? -36.953 -20.559 80.650 1.00 37.88 296 PHE A N 1
ATOM 2200 C CA . PHE A 1 296 ? -36.292 -19.268 80.942 1.00 37.88 296 PHE A CA 1
ATOM 2201 C C . PHE A 1 296 ? -36.232 -18.345 79.716 1.00 37.88 296 PHE A C 1
ATOM 2203 O O . PHE A 1 296 ? -36.119 -18.880 78.595 1.00 37.88 296 PHE A O 1
#

Radius of gyration: 38.52 Å; chains: 1; bounding box: 92×58×139 Å

Secondary structure (DSSP, 8-state):
-HHHHHHHHHHHHHHHHHHHHHH-EEEEEEEEEEESSEEEEEEEEEEEESSEEEEEEEEEEEEEEEEEEEEEEEEEEEEEEEEEEEEEEEEEEEEEEEEEEEEEEEEEEEEEEEEEEEEEEEEEEEEEEEEEEEEEEEEEEEEEEEEEEEEEEEEEEEEEEEEEEEEEEEEEEEEEEEEEEEEEEEEEEEEEEEEEEEEEEEEEEEEEEEEEEEEEEESSEEEEES--SEE--SSS----B--------------------------------S-------------SS-------

Sequence (296 aa):
MVVWSMVVWSMVVWSMLVWSMVVGGLVLGARCLVLGARCLVLGARCLVLGAWCLVLGAWCLVLGAWCLVLGAWCLVLGAWCLVLGAWCLVLGAWCLVLGAWCLVLGAWCLVLGAWCLVLGAWCLVLGAWCLVLGAWCLVLGAWCLVLGAWCLVLGAWCLVLGAWCLVLGAWCLVLGAWCLVLGAWCFVLGGAWCLVLGAWCLVLGAWCLVLGAWCLVLGAWCLVLGACKATLPLTIPCRVFKSSAKDSTYHPMGIALQGVLQGQYTLQGSPTARASGGQRPPTAGRQTNDRRTHRF

Organism: Canavalia gladiata (NCBI:txid3824)

InterPro domains:
  IPR011049 Serralysin-like metalloprotease, C-terminal [SSF101967] (27-129)
  IPR011049 Serralysin-like metalloprotease, C-terminal [SSF101967] (103-224)

pLDDT: mean 73.19, std 24.28, range [21.14, 96.94]

Foldseek 3Di:
DVVVVVVVVVVVVVVVVVVCLAPPDDEEEQEEDHDYQAYEYAHAAYEYEHQHYEYHHQHYEYHHQHYEYEHAHDDEEHQAYEYEHAAYHYEHQAYEYEHAHEEYEHAHYEYEHAHYDYEHAAYEYEHAAEEYEHAAYEYEHAHYEYEYAAYEYHHAAYEYEHAAYEYEHAHYHYEYQHYEYEHAAEEYDDYCEYEYEHAAEEYEHAAYEYEYAEYEYEHAHYEYHHNYPDYDDDDDDHPHDYDDDDDDDDDDDDDPPPDDDDDDDDDDDDDDDDDEEDDDDDDEDADPPDGDDDDD